Protein AF-A0A932SDS9-F1 (afdb_monomer_lite)

pLDDT: mean 86.55, std 12.92, range [43.56, 98.56]

Radius of gyration: 24.42 Å; chains: 1; bounding box: 53×41×78 Å

Foldseek 3Di:
DDDLVLLVVLLVLLLVLCVVLVLADPVLSVQLNVLNVLLSVLVVVLVVLQVLLVVLQVVLVVLVVVCCVVDVPPDDPDPVVLVVVQPDPVSVVVVVVSVVSVVVSVVSNVVSFVSNVVSVLSLLVSLQSSQQSLQCLLCSLVVHHDDPPRGNCVQDDLVVLAGDPPDVLVVLCCVQPVCLSVLVSVSVVVNVLVVVPFDWDWDHPPPGTFIATWDADPVRHTDRPPPTDGVVNSVVSSVSSSSSSNSSSVSSVVSVD

Structure (mmCIF, N/CA/C/O backbone):
data_AF-A0A932SDS9-F1
#
_entry.id   AF-A0A932SDS9-F1
#
loop_
_atom_site.group_PDB
_atom_site.id
_atom_site.type_symbol
_atom_site.label_atom_id
_atom_site.label_alt_id
_atom_site.label_comp_id
_atom_site.label_asym_id
_atom_site.label_entity_id
_atom_site.label_seq_id
_atom_site.pdbx_PDB_ins_code
_atom_site.Cartn_x
_atom_site.Cartn_y
_atom_site.Cartn_z
_atom_site.occupancy
_atom_site.B_iso_or_equiv
_atom_site.auth_seq_id
_atom_site.auth_comp_id
_atom_site.auth_asym_id
_atom_site.auth_atom_id
_atom_site.pdbx_PDB_model_num
ATOM 1 N N . MET A 1 1 ? 7.827 -14.531 5.608 1.00 48.47 1 MET A N 1
ATOM 2 C CA . MET A 1 1 ? 7.574 -13.423 4.663 1.00 48.47 1 MET A CA 1
ATOM 3 C C . MET A 1 1 ? 6.071 -13.275 4.597 1.00 48.47 1 MET A C 1
ATOM 5 O O . MET A 1 1 ? 5.443 -14.266 4.259 1.00 48.47 1 MET A O 1
ATOM 9 N N . ILE A 1 2 ? 5.518 -12.132 5.016 1.00 59.25 2 ILE A N 1
ATOM 10 C CA . ILE A 1 2 ? 4.059 -11.971 5.054 1.00 59.25 2 ILE A CA 1
ATOM 11 C C . ILE A 1 2 ? 3.530 -11.956 3.620 1.00 59.25 2 ILE A C 1
ATOM 13 O O . ILE A 1 2 ? 4.019 -11.170 2.804 1.00 59.25 2 ILE A O 1
ATOM 17 N N . ASN A 1 3 ? 2.589 -12.843 3.305 1.00 82.00 3 ASN A N 1
ATOM 18 C CA . ASN A 1 3 ? 1.923 -12.890 2.005 1.00 82.00 3 ASN A CA 1
ATOM 19 C C . ASN A 1 3 ? 0.507 -12.279 2.098 1.00 82.00 3 ASN A C 1
ATOM 21 O O . ASN A 1 3 ? 0.026 -11.915 3.170 1.00 82.00 3 ASN A O 1
ATOM 25 N N . VAL A 1 4 ? -0.163 -12.113 0.957 1.00 94.06 4 VAL A N 1
ATOM 26 C CA . VAL A 1 4 ? -1.534 -11.565 0.888 1.00 94.06 4 VAL A CA 1
ATOM 27 C C . VAL A 1 4 ? -2.534 -12.402 1.703 1.00 94.06 4 VAL A C 1
ATOM 29 O O . VAL A 1 4 ? -3.515 -11.858 2.208 1.00 94.06 4 VAL A O 1
ATOM 32 N N . GLU A 1 5 ? -2.271 -13.697 1.883 1.00 95.56 5 GLU A N 1
ATOM 33 C CA . GLU A 1 5 ? -3.131 -14.599 2.651 1.00 95.56 5 GLU A CA 1
ATOM 34 C C . GLU A 1 5 ? -3.038 -14.346 4.157 1.00 95.56 5 GLU A C 1
ATOM 36 O O . GLU A 1 5 ? -4.069 -14.337 4.819 1.00 95.56 5 GLU A O 1
ATOM 41 N N . ASP A 1 6 ? -1.869 -13.994 4.692 1.00 96.69 6 ASP A N 1
ATOM 42 C CA . ASP A 1 6 ? -1.748 -13.579 6.098 1.00 96.69 6 ASP A CA 1
ATOM 43 C C . ASP A 1 6 ? -2.578 -12.312 6.382 1.00 96.69 6 ASP A C 1
ATOM 45 O O . ASP A 1 6 ? -3.204 -12.166 7.434 1.00 96.69 6 ASP A O 1
ATOM 49 N N . PHE A 1 7 ? -2.598 -11.367 5.432 1.00 97.75 7 PHE A N 1
ATOM 50 C CA . PHE A 1 7 ? -3.445 -10.176 5.530 1.00 97.75 7 PHE A CA 1
ATOM 51 C C . PHE A 1 7 ? -4.937 -10.527 5.443 1.00 97.75 7 PHE A C 1
ATOM 53 O O . PHE A 1 7 ? -5.745 -9.963 6.190 1.00 97.75 7 PHE A O 1
ATOM 60 N N . ARG A 1 8 ? -5.304 -11.468 4.561 1.00 98.19 8 ARG A N 1
ATOM 61 C CA . ARG A 1 8 ? -6.669 -11.998 4.453 1.00 98.19 8 ARG A CA 1
ATOM 62 C C . ARG A 1 8 ? -7.109 -12.627 5.768 1.00 98.19 8 ARG A C 1
ATOM 64 O O . ARG A 1 8 ? -8.168 -12.271 6.277 1.00 98.19 8 ARG A O 1
ATOM 71 N N . GLU A 1 9 ? -6.295 -13.519 6.322 1.00 98.25 9 GLU A N 1
ATOM 72 C CA . GLU A 1 9 ? -6.587 -14.225 7.563 1.00 98.25 9 GLU A CA 1
ATOM 73 C C . GLU A 1 9 ? -6.767 -13.240 8.720 1.00 98.25 9 GLU A C 1
ATOM 75 O O . GLU A 1 9 ? -7.812 -13.251 9.369 1.00 98.25 9 GLU A O 1
ATOM 80 N N . ALA A 1 10 ? -5.822 -12.315 8.921 1.00 98.25 10 ALA A N 1
ATOM 81 C CA . ALA A 1 10 ? -5.941 -11.296 9.963 1.00 98.25 10 ALA A CA 1
ATOM 82 C C . ALA A 1 10 ? -7.202 -10.430 9.789 1.00 98.25 10 ALA A C 1
ATOM 84 O O . ALA A 1 10 ? -7.875 -10.099 10.767 1.00 98.25 10 ALA A O 1
ATOM 85 N N . SER A 1 11 ? -7.550 -10.078 8.547 1.00 98.25 11 SER A N 1
ATOM 86 C CA . SER A 1 11 ? -8.743 -9.277 8.254 1.00 98.25 11 SER A CA 1
ATOM 87 C C . SER A 1 11 ? -10.040 -10.020 8.572 1.00 98.25 11 SER A C 1
ATOM 89 O O . SER A 1 11 ? -10.935 -9.400 9.150 1.00 98.25 11 SER A O 1
ATOM 91 N N . LEU A 1 12 ? -10.123 -11.313 8.237 1.00 98.06 12 LEU A N 1
ATOM 92 C CA . LEU A 1 12 ? -11.267 -12.181 8.538 1.00 98.06 12 LEU A CA 1
ATOM 93 C C . LEU A 1 12 ? -11.412 -12.421 10.040 1.00 98.06 12 LEU A C 1
ATOM 95 O O . LEU A 1 12 ? -12.505 -12.316 10.590 1.00 98.06 12 LEU A O 1
ATOM 99 N N . GLN A 1 13 ? -10.302 -12.705 10.717 1.00 98.19 13 GLN A N 1
ATOM 100 C CA . GLN A 1 13 ? -10.297 -12.908 12.158 1.00 98.19 13 GLN A CA 1
ATOM 101 C C . GLN A 1 13 ? -10.765 -11.651 12.905 1.00 98.19 13 GLN A C 1
ATOM 103 O O . GLN A 1 13 ? -11.592 -11.749 13.811 1.00 98.19 13 GLN A O 1
ATOM 108 N N . LEU A 1 14 ? -10.299 -10.465 12.492 1.00 98.00 14 LEU A N 1
ATOM 109 C CA . LEU A 1 14 ? -10.782 -9.202 13.045 1.00 98.00 14 LEU A CA 1
ATOM 110 C C . LEU A 1 14 ? -12.288 -9.010 12.800 1.00 98.00 14 LEU A C 1
ATOM 112 O O . LEU A 1 14 ? -12.991 -8.599 13.720 1.00 98.00 14 LEU A O 1
ATOM 116 N N . ASP A 1 15 ? -12.801 -9.306 11.602 1.00 96.75 15 ASP A N 1
ATOM 117 C CA . ASP A 1 15 ? -14.239 -9.184 11.315 1.00 96.75 15 ASP A CA 1
ATOM 118 C C . ASP A 1 15 ? -15.100 -10.079 12.198 1.00 96.75 15 ASP A C 1
ATOM 120 O O . ASP A 1 15 ? -16.117 -9.614 12.720 1.00 96.75 15 ASP A O 1
ATOM 124 N N . ASN A 1 16 ? -14.678 -11.330 12.390 1.00 95.81 16 ASN A N 1
ATOM 125 C CA . ASN A 1 16 ? -15.374 -12.283 13.249 1.00 95.81 16 ASN A CA 1
ATOM 126 C C . ASN A 1 16 ? -15.420 -11.766 14.691 1.00 95.81 16 ASN A C 1
ATOM 128 O O . ASN A 1 16 ? -16.505 -11.625 15.255 1.00 95.81 16 ASN A O 1
ATOM 132 N N . SER A 1 17 ? -14.273 -11.355 15.245 1.00 96.69 17 SER A N 1
ATOM 133 C CA . SER A 1 17 ? -14.222 -10.787 16.597 1.00 96.69 17 SER A CA 1
ATOM 134 C C . SER A 1 17 ? -15.085 -9.527 16.729 1.00 96.69 17 SER A C 1
ATOM 136 O O . SER A 1 17 ? -15.781 -9.349 17.725 1.00 96.69 17 SER A O 1
ATOM 138 N N . LEU A 1 18 ? -15.090 -8.644 15.724 1.00 95.50 18 LEU A N 1
ATOM 139 C CA . LEU A 1 18 ? -15.918 -7.433 15.736 1.00 95.50 18 LEU A CA 1
ATOM 140 C C . LEU A 1 18 ? -17.418 -7.736 15.646 1.00 95.50 18 LEU A C 1
ATOM 142 O O . LEU A 1 18 ? -18.219 -7.006 16.232 1.00 95.50 18 LEU A O 1
ATOM 146 N N . ALA A 1 19 ? -17.803 -8.776 14.903 1.00 92.62 19 ALA A N 1
ATOM 147 C CA . ALA A 1 19 ? -19.186 -9.227 14.805 1.00 92.62 19 ALA A CA 1
ATOM 148 C C . ALA A 1 19 ? -19.700 -9.797 16.130 1.00 92.62 19 ALA A C 1
ATOM 150 O O . ALA A 1 19 ? -20.817 -9.476 16.525 1.00 92.62 19 ALA A O 1
ATOM 151 N N . GLU A 1 20 ? -18.875 -10.581 16.821 1.00 93.00 20 GLU A N 1
ATOM 152 C CA . GLU A 1 20 ? -19.201 -11.171 18.121 1.00 93.00 20 GLU A CA 1
ATOM 153 C C . GLU A 1 20 ? -19.288 -10.115 19.229 1.00 93.00 20 GLU A C 1
ATOM 155 O O . GLU A 1 20 ? -20.223 -10.123 20.028 1.00 93.00 20 GLU A O 1
ATOM 160 N N . ALA A 1 21 ? -18.344 -9.170 19.263 1.00 91.56 21 ALA A N 1
ATOM 161 C CA . ALA A 1 21 ? -18.239 -8.202 20.354 1.00 91.56 21 ALA A CA 1
ATOM 162 C C . ALA A 1 21 ? -19.329 -7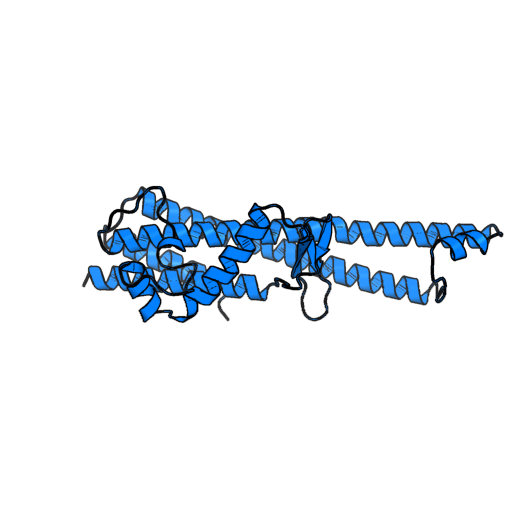.116 20.335 1.00 91.56 21 ALA A C 1
ATOM 164 O O . ALA A 1 21 ? -19.580 -6.475 21.355 1.00 91.56 21 ALA A O 1
ATOM 165 N N . ASN A 1 22 ? -19.916 -6.841 19.162 1.00 88.31 22 ASN A N 1
ATOM 166 C CA . ASN A 1 22 ? -20.855 -5.736 18.928 1.00 88.31 22 ASN A CA 1
ATOM 167 C C . ASN A 1 22 ? -20.362 -4.369 19.474 1.00 88.31 22 ASN A C 1
ATOM 169 O O . ASN A 1 22 ? -21.142 -3.531 19.924 1.00 88.31 22 ASN A O 1
ATOM 173 N N . LEU A 1 23 ? -19.040 -4.146 19.455 1.00 88.00 23 LEU A N 1
ATOM 174 C CA . LEU A 1 23 ? -18.395 -2.945 20.011 1.00 88.00 23 LEU A CA 1
ATOM 175 C C . LEU A 1 23 ? -18.380 -1.760 19.042 1.00 88.00 23 LEU A C 1
ATOM 177 O O . LEU A 1 23 ? -18.100 -0.632 19.446 1.00 88.00 23 LEU A O 1
ATOM 181 N N . ILE A 1 24 ? -18.624 -2.007 17.756 1.00 92.56 24 ILE A N 1
ATOM 182 C CA . ILE A 1 24 ? -18.451 -1.012 16.700 1.00 92.56 24 ILE A CA 1
ATOM 183 C C . ILE A 1 24 ? -19.713 -0.867 15.858 1.00 92.56 24 ILE A C 1
ATOM 185 O O . ILE A 1 24 ? -20.441 -1.828 15.616 1.00 92.56 24 ILE A O 1
ATOM 189 N N . SER A 1 25 ? -19.955 0.347 15.364 1.00 92.75 25 SER A N 1
ATOM 190 C CA . SER A 1 25 ? -21.085 0.593 14.470 1.00 92.75 25 SER A CA 1
ATOM 191 C C . SER A 1 25 ? -20.909 -0.134 13.132 1.00 92.75 25 SER A C 1
ATOM 193 O O . SER A 1 25 ? -19.799 -0.239 12.598 1.00 92.75 25 SER A O 1
ATOM 195 N N . PHE A 1 26 ? -22.027 -0.587 12.558 1.00 93.50 26 PHE A N 1
ATOM 196 C CA . PHE A 1 26 ? -22.042 -1.263 11.260 1.00 93.50 26 PHE A CA 1
ATOM 197 C C . PHE A 1 26 ? -21.319 -0.474 10.148 1.00 93.50 26 PHE A C 1
ATOM 199 O O . PHE A 1 26 ? -20.507 -1.087 9.455 1.00 93.50 26 PHE A O 1
ATOM 206 N N . PRO A 1 27 ? -21.499 0.860 9.997 1.00 94.81 27 PRO A N 1
ATOM 207 C CA . PRO A 1 27 ? -20.806 1.618 8.954 1.00 94.81 27 PRO A CA 1
ATOM 208 C C . PRO A 1 27 ? -19.277 1.598 9.070 1.00 94.81 27 PRO A C 1
ATOM 210 O O . PRO A 1 27 ? -18.595 1.509 8.052 1.00 94.81 27 PRO A O 1
ATOM 213 N N . ILE A 1 28 ? -18.724 1.660 10.288 1.00 95.00 28 ILE A N 1
ATOM 214 C CA . ILE A 1 28 ? -17.266 1.622 10.500 1.00 95.00 28 ILE A CA 1
ATOM 215 C C . ILE A 1 28 ? -16.723 0.231 10.166 1.00 95.00 28 ILE A C 1
ATOM 217 O O . ILE A 1 28 ? -15.713 0.117 9.468 1.00 95.00 28 ILE A O 1
ATOM 221 N N . ARG A 1 29 ? -17.424 -0.823 10.607 1.00 95.38 29 ARG A N 1
ATOM 222 C CA . ARG A 1 29 ? -17.067 -2.213 10.291 1.00 95.38 29 ARG A CA 1
ATOM 223 C C . ARG A 1 29 ? -17.054 -2.453 8.784 1.00 95.38 29 ARG A C 1
ATOM 225 O O . ARG A 1 29 ? -16.061 -2.942 8.253 1.00 95.38 29 ARG A O 1
ATOM 232 N N . LEU A 1 30 ? -18.141 -2.063 8.113 1.00 95.94 30 LEU A N 1
ATOM 233 C CA . LEU A 1 30 ? -18.307 -2.233 6.673 1.00 95.94 30 LEU A CA 1
ATOM 234 C C . LEU A 1 30 ? -17.231 -1.464 5.903 1.00 95.94 30 LEU A C 1
ATOM 236 O O . LEU A 1 30 ? -16.554 -2.053 5.074 1.00 95.94 30 LEU A O 1
ATOM 240 N N . GLN A 1 31 ? -16.994 -0.187 6.230 1.00 96.50 31 GLN A N 1
ATOM 241 C CA . GLN A 1 31 ? -15.951 0.611 5.576 1.00 96.50 31 GLN A CA 1
ATOM 242 C C . GLN A 1 31 ? -14.571 -0.059 5.662 1.00 96.50 31 GLN A C 1
ATOM 244 O O . GLN A 1 31 ? -13.842 -0.100 4.673 1.00 96.50 31 GLN A O 1
ATOM 249 N N . ARG A 1 32 ? -14.192 -0.584 6.834 1.00 97.31 32 ARG A N 1
ATOM 250 C CA . ARG A 1 32 ? -12.919 -1.300 7.001 1.00 97.31 32 ARG A CA 1
ATOM 251 C C . ARG A 1 32 ? -12.878 -2.584 6.165 1.00 97.31 32 ARG A C 1
ATOM 253 O O . ARG A 1 32 ? -11.831 -2.877 5.597 1.00 97.31 32 ARG A O 1
ATOM 260 N N . ALA A 1 33 ? -13.986 -3.323 6.096 1.00 97.88 33 ALA A N 1
ATOM 261 C CA . ALA A 1 33 ? -14.086 -4.560 5.321 1.00 97.88 33 ALA A CA 1
ATOM 262 C C . ALA A 1 33 ? -13.986 -4.344 3.815 1.00 97.88 33 ALA A C 1
ATOM 264 O O . ALA A 1 33 ? -13.190 -5.021 3.171 1.00 97.88 33 ALA A O 1
ATOM 265 N N . GLU A 1 34 ? -14.685 -3.346 3.283 1.00 98.25 34 GLU A N 1
ATOM 266 C CA . GLU A 1 34 ? -14.575 -2.956 1.875 1.00 98.25 34 GLU A CA 1
ATOM 267 C C . GLU A 1 34 ? -13.131 -2.568 1.523 1.00 98.25 34 GLU A C 1
ATOM 269 O O . GLU A 1 34 ? -12.567 -3.069 0.559 1.00 98.25 34 GLU A O 1
ATOM 274 N N . LEU A 1 35 ? -12.460 -1.777 2.368 1.00 98.38 35 LEU A N 1
ATOM 275 C CA . LEU A 1 35 ? -11.065 -1.386 2.126 1.00 98.38 35 LEU A CA 1
ATOM 276 C C . LEU A 1 35 ? -10.074 -2.560 2.233 1.00 98.38 35 LEU A C 1
ATOM 278 O O . LEU A 1 35 ? -9.051 -2.565 1.547 1.00 98.38 35 LEU A O 1
ATOM 282 N N . ALA A 1 36 ? -10.347 -3.556 3.083 1.00 98.38 36 ALA A N 1
ATOM 283 C CA . ALA A 1 36 ? -9.574 -4.798 3.096 1.00 98.38 36 ALA A CA 1
ATOM 284 C C . ALA A 1 36 ? -9.796 -5.589 1.797 1.00 98.38 36 ALA A C 1
ATOM 286 O O . ALA A 1 36 ? -8.835 -6.072 1.195 1.00 98.38 36 ALA A O 1
ATOM 287 N N . ALA A 1 37 ? -11.050 -5.683 1.345 1.00 98.19 37 ALA A N 1
ATOM 288 C CA . ALA A 1 37 ? -11.425 -6.347 0.104 1.00 98.19 37 ALA A CA 1
ATOM 289 C C . ALA A 1 37 ? -10.809 -5.665 -1.127 1.00 98.19 37 ALA A C 1
ATOM 291 O O . ALA A 1 37 ? -10.341 -6.372 -2.019 1.00 98.19 37 ALA A O 1
ATOM 292 N N . ASP A 1 38 ? -10.716 -4.332 -1.149 1.00 98.31 38 ASP A N 1
ATOM 293 C CA . ASP A 1 38 ? -10.023 -3.568 -2.193 1.00 98.31 38 ASP A CA 1
ATOM 294 C C . ASP A 1 38 ? -8.548 -3.978 -2.292 1.00 98.31 38 ASP A C 1
ATOM 296 O O . ASP A 1 38 ? -8.061 -4.300 -3.376 1.00 98.31 38 ASP A O 1
ATOM 300 N N . ILE A 1 39 ? -7.832 -4.038 -1.159 1.00 98.12 39 ILE A N 1
ATOM 301 C CA . ILE A 1 39 ? -6.426 -4.477 -1.123 1.00 98.12 39 ILE A CA 1
ATOM 302 C C . ILE A 1 39 ? -6.3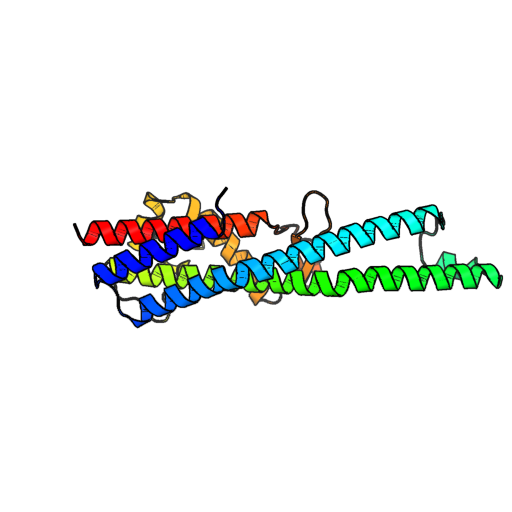02 -5.919 -1.629 1.00 98.12 39 ILE A C 1
ATOM 304 O O . ILE A 1 39 ? -5.433 -6.210 -2.456 1.00 98.12 39 ILE A O 1
ATOM 308 N N . LEU A 1 40 ? -7.158 -6.828 -1.155 1.00 97.88 40 LEU A N 1
ATOM 309 C CA . LEU A 1 40 ? -7.128 -8.244 -1.534 1.00 97.88 40 LEU A CA 1
ATOM 310 C C . LEU A 1 40 ? -7.444 -8.457 -3.018 1.00 97.88 40 LEU A C 1
ATOM 312 O O . LEU A 1 40 ? -6.765 -9.242 -3.675 1.00 97.88 40 LEU A O 1
ATOM 316 N N . SER A 1 41 ? -8.433 -7.741 -3.551 1.00 97.44 41 SER A N 1
ATOM 317 C CA . SER A 1 41 ? -8.855 -7.831 -4.954 1.00 97.44 41 SER A CA 1
ATOM 318 C C . SER A 1 41 ? -7.841 -7.183 -5.890 1.00 97.44 41 SER A C 1
ATOM 320 O O . SER A 1 41 ? -7.603 -7.669 -6.994 1.00 97.44 41 SER A O 1
ATOM 322 N N . PHE A 1 42 ? -7.193 -6.107 -5.442 1.00 97.50 42 PHE A N 1
ATOM 323 C CA . PHE A 1 42 ? -6.175 -5.422 -6.224 1.00 97.50 42 PHE A CA 1
ATOM 324 C C . PHE A 1 42 ? -4.812 -6.120 -6.199 1.00 97.50 42 PHE A C 1
ATOM 326 O O . PHE A 1 42 ? -4.051 -6.008 -7.156 1.00 97.50 42 PHE A O 1
ATOM 333 N N . SER A 1 43 ? -4.485 -6.862 -5.141 1.00 96.25 43 SER A N 1
ATOM 334 C CA . SER A 1 43 ? -3.205 -7.575 -5.013 1.00 96.25 43 SER A CA 1
ATOM 335 C C . SER A 1 43 ? -2.849 -8.482 -6.212 1.00 96.25 43 SER A C 1
ATOM 337 O O . SER A 1 43 ? -1.723 -8.364 -6.704 1.00 96.25 43 SER A O 1
ATOM 339 N N . PRO A 1 44 ? -3.742 -9.353 -6.738 1.00 95.50 44 PRO A N 1
ATOM 340 C CA . PRO A 1 44 ? -3.447 -10.138 -7.941 1.00 95.50 44 PRO A CA 1
ATOM 341 C C . PRO A 1 44 ? -3.266 -9.260 -9.187 1.00 95.50 44 PRO A C 1
ATOM 343 O O . PRO A 1 44 ? -2.325 -9.483 -9.943 1.00 95.50 44 PRO A O 1
ATOM 346 N N . VAL A 1 45 ? -4.078 -8.210 -9.356 1.00 96.62 45 VAL A N 1
ATOM 347 C CA . VAL A 1 45 ? -3.950 -7.256 -10.475 1.00 96.62 45 VAL A CA 1
ATOM 348 C C . VAL A 1 45 ? -2.595 -6.548 -10.433 1.00 96.62 45 VAL A C 1
ATOM 350 O O . VAL A 1 45 ? -1.893 -6.454 -11.437 1.00 96.62 45 VAL A O 1
ATOM 353 N N . PHE A 1 46 ? -2.185 -6.080 -9.254 1.00 95.56 46 PHE A N 1
ATOM 354 C CA . PHE A 1 46 ? -0.887 -5.448 -9.058 1.00 95.56 46 PHE A CA 1
ATOM 355 C C . PHE A 1 46 ? 0.264 -6.412 -9.366 1.00 95.56 46 PHE A C 1
ATOM 357 O O . PHE A 1 46 ? 1.231 -6.028 -10.026 1.00 95.56 46 PHE A O 1
ATOM 364 N N . ARG A 1 47 ? 0.149 -7.674 -8.935 1.00 94.31 47 ARG A N 1
ATOM 365 C CA . ARG A 1 47 ? 1.127 -8.722 -9.245 1.00 94.31 47 ARG A CA 1
ATOM 366 C C . ARG A 1 47 ? 1.256 -8.941 -10.753 1.00 94.31 47 ARG A C 1
ATOM 368 O O . ARG A 1 47 ? 2.378 -9.008 -11.242 1.00 94.31 47 ARG A O 1
ATOM 375 N N . GLU A 1 48 ? 0.149 -9.037 -11.484 1.00 95.31 48 GLU A N 1
ATOM 376 C CA . GLU A 1 48 ? 0.163 -9.193 -12.946 1.00 95.31 48 GLU A CA 1
ATOM 377 C C . GLU A 1 48 ? 0.814 -7.997 -13.645 1.00 95.31 48 GLU A C 1
ATOM 379 O O . GLU A 1 48 ? 1.657 -8.182 -14.523 1.00 95.31 48 GLU A O 1
ATOM 384 N N . ILE A 1 49 ? 0.492 -6.774 -13.209 1.00 94.19 49 ILE A N 1
ATOM 385 C CA . ILE A 1 49 ? 1.126 -5.546 -13.704 1.00 94.19 49 ILE A CA 1
ATOM 386 C C . ILE A 1 49 ? 2.645 -5.589 -13.485 1.00 94.19 49 ILE A C 1
ATOM 388 O O . ILE A 1 49 ? 3.406 -5.259 -14.397 1.00 94.19 49 ILE A O 1
ATOM 392 N N . HIS A 1 50 ? 3.089 -5.994 -12.291 1.00 92.44 50 HIS A N 1
ATOM 393 C CA . HIS A 1 50 ? 4.511 -6.069 -11.948 1.00 92.44 50 HIS A CA 1
ATOM 394 C C . HIS A 1 50 ? 5.231 -7.142 -12.772 1.00 92.44 50 HIS A C 1
ATOM 396 O O . HIS A 1 50 ? 6.216 -6.832 -13.436 1.00 92.44 50 HIS A O 1
ATOM 402 N N . ILE A 1 51 ? 4.677 -8.359 -12.854 1.00 91.88 51 ILE A N 1
ATOM 403 C CA . ILE A 1 51 ? 5.216 -9.448 -13.688 1.00 91.88 51 ILE A CA 1
ATOM 404 C C . ILE A 1 51 ? 5.336 -9.011 -15.149 1.00 91.88 51 ILE A C 1
ATOM 406 O O . ILE A 1 51 ? 6.374 -9.234 -15.771 1.00 91.88 51 ILE A O 1
ATOM 410 N N . LYS A 1 52 ? 4.301 -8.367 -15.698 1.00 91.62 52 LYS A N 1
ATOM 411 C CA . LYS A 1 52 ? 4.312 -7.902 -17.085 1.00 91.62 52 LYS A CA 1
ATOM 412 C C . LYS A 1 52 ? 5.399 -6.855 -17.323 1.00 91.62 52 LYS A C 1
ATOM 414 O O . LYS A 1 52 ? 6.099 -6.934 -18.328 1.00 91.62 52 LYS A O 1
ATOM 419 N N . ALA A 1 53 ? 5.582 -5.918 -16.392 1.00 90.06 53 ALA A N 1
ATOM 420 C CA . ALA A 1 53 ? 6.667 -4.943 -16.466 1.00 90.06 53 ALA A CA 1
ATOM 421 C C . ALA A 1 53 ? 8.052 -5.608 -16.410 1.00 90.06 53 ALA A C 1
ATOM 423 O O . ALA A 1 53 ? 8.920 -5.250 -17.202 1.00 90.06 53 ALA A O 1
ATOM 424 N N . VAL A 1 54 ? 8.240 -6.622 -15.553 1.00 88.75 54 VAL A N 1
ATOM 425 C CA . VAL A 1 54 ? 9.480 -7.423 -15.505 1.00 88.75 54 VAL A CA 1
ATOM 426 C C . VAL A 1 54 ? 9.739 -8.100 -16.844 1.00 88.75 54 VAL A C 1
ATOM 428 O O . VAL A 1 54 ? 10.829 -7.965 -17.393 1.00 88.75 54 VAL A O 1
ATOM 431 N N . GLN A 1 55 ? 8.738 -8.783 -17.397 1.00 88.75 55 GLN A N 1
ATOM 432 C CA . GLN A 1 55 ? 8.852 -9.474 -18.681 1.00 88.75 55 GLN A CA 1
ATOM 433 C C . GLN A 1 55 ? 9.196 -8.515 -19.825 1.00 88.75 55 GLN A C 1
ATOM 435 O O . GLN A 1 55 ? 10.103 -8.804 -20.601 1.00 88.75 55 GLN A O 1
ATOM 440 N N . ASP A 1 56 ? 8.521 -7.365 -19.904 1.00 87.62 56 ASP A N 1
ATOM 441 C CA . ASP A 1 56 ? 8.785 -6.363 -20.942 1.00 87.62 56 ASP A CA 1
ATOM 442 C C . ASP A 1 56 ? 10.181 -5.755 -20.813 1.00 87.62 56 ASP A C 1
ATOM 444 O O . ASP A 1 56 ? 10.841 -5.518 -21.821 1.00 87.62 56 ASP A O 1
ATOM 448 N N . CYS A 1 57 ? 10.662 -5.555 -19.586 1.00 84.75 57 CYS A N 1
ATOM 449 C CA . CYS A 1 57 ? 12.017 -5.077 -19.340 1.00 84.75 57 CYS A CA 1
ATOM 450 C C . CYS A 1 57 ? 13.074 -6.097 -19.763 1.00 84.75 57 CYS A C 1
ATOM 452 O O . CYS A 1 57 ? 14.050 -5.735 -20.411 1.00 84.75 57 CYS A O 1
ATOM 454 N N . VAL A 1 58 ? 12.881 -7.369 -19.401 1.00 85.00 58 VAL A N 1
ATOM 455 C CA . VAL A 1 58 ? 13.794 -8.458 -19.773 1.00 85.00 58 VAL A CA 1
ATOM 456 C C . VAL A 1 58 ? 13.845 -8.606 -21.290 1.00 85.00 58 VAL A C 1
ATOM 458 O O . VAL A 1 58 ? 14.929 -8.713 -21.860 1.00 85.00 58 VAL A O 1
ATOM 461 N N . GLU A 1 59 ? 12.689 -8.566 -21.953 1.00 84.50 59 GLU A N 1
ATOM 462 C CA . GLU A 1 59 ? 12.617 -8.650 -23.408 1.00 84.50 59 GLU A CA 1
ATOM 463 C C . GLU A 1 59 ? 13.266 -7.434 -24.079 1.00 84.50 59 GLU A C 1
ATOM 465 O O . GLU A 1 59 ? 14.021 -7.597 -25.036 1.00 84.50 59 GLU A O 1
ATOM 470 N N . GLN A 1 60 ? 13.060 -6.227 -23.544 1.00 82.50 60 GLN A N 1
ATOM 471 C CA . GLN A 1 60 ? 13.741 -5.028 -24.026 1.00 82.50 60 GLN A CA 1
ATOM 472 C C . GLN A 1 60 ? 15.263 -5.164 -23.908 1.00 82.50 60 GLN A C 1
ATOM 474 O O . GLN A 1 60 ? 15.966 -4.882 -24.874 1.00 82.50 60 GLN A O 1
ATOM 479 N N . THR A 1 61 ? 15.782 -5.626 -22.765 1.00 81.44 61 THR A N 1
ATOM 480 C CA . THR A 1 61 ? 17.222 -5.866 -22.580 1.00 81.44 61 THR A CA 1
ATOM 481 C C . THR A 1 61 ? 17.742 -6.925 -23.550 1.00 81.44 61 THR A C 1
ATOM 483 O O . THR A 1 61 ? 18.799 -6.743 -24.149 1.00 81.44 61 THR A O 1
ATOM 486 N N . ARG A 1 62 ? 16.997 -8.019 -23.754 1.00 81.25 62 ARG A N 1
ATOM 487 C CA . ARG A 1 62 ? 17.367 -9.080 -24.699 1.00 81.25 62 ARG A CA 1
ATOM 488 C C . ARG A 1 62 ? 17.480 -8.540 -26.120 1.00 81.25 62 ARG A C 1
ATOM 490 O O . ARG A 1 62 ? 18.482 -8.785 -26.784 1.00 81.25 62 ARG A O 1
ATOM 497 N N . LEU A 1 63 ? 16.468 -7.808 -26.574 1.00 79.50 63 LEU A N 1
ATOM 498 C CA . LEU A 1 63 ? 16.452 -7.218 -27.906 1.00 79.50 63 LEU A CA 1
ATOM 499 C C . LEU A 1 63 ? 17.530 -6.143 -28.056 1.00 79.50 63 LEU A C 1
ATOM 501 O O . LEU A 1 63 ? 18.196 -6.115 -29.081 1.00 79.50 63 LEU A O 1
ATOM 505 N N . PHE A 1 64 ? 17.760 -5.315 -27.035 1.00 77.56 64 PHE A N 1
ATOM 506 C CA . PHE A 1 64 ? 18.847 -4.335 -27.038 1.00 77.56 64 PHE A CA 1
ATOM 507 C C . PHE A 1 64 ? 20.216 -5.005 -27.222 1.00 77.56 64 PHE A C 1
ATOM 509 O O . PHE A 1 64 ? 20.988 -4.580 -28.072 1.00 77.56 64 PHE A O 1
ATOM 516 N N . ASN A 1 65 ? 20.484 -6.104 -26.510 1.00 79.12 65 ASN A N 1
ATOM 517 C CA . ASN A 1 65 ? 21.733 -6.855 -26.661 1.00 79.12 65 ASN A CA 1
ATOM 518 C C . ASN A 1 65 ? 21.886 -7.469 -28.064 1.00 79.12 65 ASN A C 1
ATOM 520 O O . ASN A 1 65 ? 22.992 -7.514 -28.596 1.00 79.12 65 ASN A O 1
ATOM 524 N N . VAL A 1 66 ? 20.789 -7.943 -28.670 1.00 78.56 66 VAL A N 1
ATOM 525 C CA . VAL A 1 66 ? 20.794 -8.427 -30.063 1.00 78.56 66 VAL A CA 1
ATOM 526 C C . VAL A 1 66 ? 21.105 -7.278 -31.022 1.00 78.56 66 VAL A C 1
ATOM 528 O O . VAL A 1 66 ? 21.973 -7.428 -31.875 1.00 78.56 66 VAL A O 1
ATOM 531 N N . LEU A 1 67 ? 20.464 -6.118 -30.848 1.00 72.31 67 LEU A N 1
ATOM 532 C CA . LEU A 1 67 ? 20.729 -4.935 -31.667 1.00 72.31 67 LEU A CA 1
ATOM 533 C C . LEU A 1 67 ? 22.176 -4.455 -31.540 1.00 72.31 67 LEU A C 1
ATOM 535 O O . LEU A 1 67 ? 22.778 -4.118 -32.554 1.00 72.31 67 LEU A O 1
ATOM 539 N N . GLU A 1 68 ? 22.741 -4.450 -30.331 1.00 71.62 68 GLU A N 1
ATOM 540 C CA . GLU A 1 68 ? 24.140 -4.074 -30.101 1.00 71.62 68 GLU A CA 1
ATOM 541 C C . GLU A 1 68 ? 25.110 -5.060 -30.776 1.00 71.62 68 GLU A C 1
ATOM 543 O O . GLU A 1 68 ? 26.137 -4.650 -31.319 1.00 71.62 68 GLU A O 1
ATOM 548 N N . ALA A 1 69 ? 24.782 -6.356 -30.777 1.00 74.88 69 ALA A N 1
ATOM 549 C CA . ALA A 1 69 ? 25.584 -7.383 -31.438 1.00 74.88 69 ALA A CA 1
ATOM 550 C C . ALA A 1 69 ? 25.493 -7.318 -32.975 1.00 74.88 69 ALA A C 1
ATOM 552 O O . ALA A 1 69 ? 26.498 -7.520 -33.656 1.00 74.88 69 ALA A O 1
ATOM 553 N N . GLU A 1 70 ? 24.306 -7.040 -33.522 1.00 69.44 70 GLU A N 1
ATOM 554 C CA . GLU A 1 70 ? 24.058 -6.949 -34.969 1.00 69.44 70 GLU A CA 1
ATOM 555 C C . GLU A 1 70 ? 24.512 -5.613 -35.569 1.00 69.44 70 GLU A C 1
ATOM 557 O O . GLU A 1 70 ? 24.885 -5.553 -36.740 1.00 69.44 70 GLU A O 1
ATOM 562 N N . ASN A 1 71 ? 24.505 -4.544 -34.773 1.00 63.81 71 ASN A N 1
ATOM 563 C CA . ASN A 1 71 ? 24.909 -3.204 -35.175 1.00 63.81 71 ASN A CA 1
ATOM 564 C C . ASN A 1 71 ? 25.866 -2.628 -34.124 1.00 63.81 71 ASN A C 1
ATOM 566 O O . ASN A 1 71 ? 25.450 -1.809 -33.300 1.00 63.81 71 ASN A O 1
ATOM 570 N N . PRO A 1 72 ? 27.160 -2.996 -34.161 1.00 53.72 72 PRO A N 1
ATOM 571 C CA . PRO A 1 72 ? 28.173 -2.472 -33.256 1.00 53.72 72 PRO A CA 1
ATOM 572 C C . PRO A 1 72 ? 28.560 -1.041 -33.650 1.00 53.72 72 PRO A C 1
ATOM 574 O O . PRO A 1 72 ? 29.745 -0.717 -33.717 1.00 53.72 72 PRO A O 1
ATOM 577 N N . ILE A 1 73 ? 27.578 -0.168 -33.906 1.00 55.19 73 ILE A N 1
ATOM 578 C CA . ILE A 1 73 ? 27.778 1.279 -33.999 1.00 55.19 73 ILE A CA 1
ATOM 579 C C . ILE A 1 73 ? 28.045 1.789 -32.575 1.00 55.19 73 ILE A C 1
ATOM 581 O O . ILE A 1 73 ? 27.279 2.528 -31.966 1.00 55.19 73 ILE A O 1
ATOM 585 N N . LYS A 1 74 ? 29.145 1.305 -32.004 1.00 52.16 74 LYS A N 1
ATOM 586 C CA . LYS A 1 74 ? 29.832 1.898 -30.876 1.00 52.16 74 LYS A CA 1
ATOM 587 C C . LYS A 1 74 ? 30.534 3.122 -31.449 1.00 52.16 74 LYS A C 1
ATOM 589 O O . LYS A 1 74 ? 31.247 2.987 -32.438 1.00 52.16 74 LYS A O 1
ATOM 594 N N . HIS A 1 75 ? 30.331 4.271 -30.812 1.00 43.56 75 HIS A N 1
ATOM 595 C CA . HIS A 1 75 ? 30.949 5.569 -31.124 1.00 43.56 75 HIS A CA 1
ATOM 596 C C . HIS A 1 75 ? 30.212 6.466 -32.117 1.00 43.56 75 HIS A C 1
ATOM 598 O O . HIS A 1 75 ? 30.782 6.892 -33.113 1.00 43.56 75 HIS A O 1
ATOM 604 N N . PHE A 1 76 ? 28.991 6.863 -31.778 1.00 45.69 76 PHE A N 1
ATOM 605 C CA . PHE A 1 76 ? 28.616 8.250 -32.038 1.00 45.69 76 PHE A CA 1
ATOM 606 C C . PHE A 1 76 ? 28.155 8.859 -30.725 1.00 45.69 76 PHE A C 1
ATOM 608 O O . PHE A 1 76 ? 27.260 8.320 -30.071 1.00 45.69 76 PHE A O 1
ATOM 615 N N . ASP A 1 77 ? 28.810 9.943 -30.317 1.00 45.44 77 ASP A N 1
ATOM 616 C CA . ASP A 1 77 ? 28.510 10.624 -29.057 1.00 45.44 77 ASP A CA 1
ATOM 617 C C . ASP A 1 77 ? 27.192 11.408 -29.172 1.00 45.44 77 ASP A C 1
ATOM 619 O O . ASP A 1 77 ? 26.567 11.748 -28.165 1.00 45.44 77 ASP A O 1
ATOM 623 N N . THR A 1 78 ? 26.707 11.636 -30.400 1.00 52.56 78 THR A N 1
ATOM 624 C CA . THR A 1 78 ? 25.398 12.240 -30.666 1.00 52.56 78 THR A CA 1
ATOM 625 C C . THR A 1 78 ? 24.716 11.692 -31.927 1.00 52.56 78 THR A C 1
ATOM 627 O O . THR A 1 78 ? 25.353 11.318 -32.908 1.00 52.56 78 THR A O 1
ATOM 630 N N . LEU A 1 79 ? 23.375 11.721 -31.933 1.00 54.12 79 LEU A N 1
ATOM 631 C CA . LEU A 1 79 ? 22.520 11.384 -33.088 1.00 54.12 79 LEU A CA 1
ATOM 632 C C . LEU A 1 79 ? 22.839 12.202 -34.358 1.00 54.12 79 LEU A C 1
ATOM 634 O O . LEU A 1 79 ? 22.537 11.746 -35.457 1.00 54.12 79 LEU A O 1
ATOM 638 N N . GLY A 1 80 ? 23.443 13.389 -34.215 1.00 55.66 80 GLY A N 1
ATOM 639 C CA . GLY A 1 80 ? 23.851 14.241 -35.338 1.00 55.66 80 GLY A CA 1
ATOM 640 C C . GLY A 1 80 ? 25.035 13.674 -36.124 1.00 55.66 80 GLY A C 1
ATOM 641 O O . GLY A 1 80 ? 25.014 13.678 -37.350 1.00 55.66 80 GLY A O 1
ATOM 642 N N . GLU A 1 81 ? 26.012 13.070 -35.443 1.00 57.41 81 GLU A N 1
ATOM 643 C CA . GLU A 1 81 ? 27.189 12.476 -36.095 1.00 57.41 81 GLU A CA 1
ATOM 644 C C . GLU A 1 81 ? 26.835 11.215 -36.907 1.00 57.41 81 GLU A C 1
ATOM 646 O O . GLU A 1 81 ? 27.470 10.921 -37.921 1.00 57.41 81 GLU A O 1
ATOM 651 N N . MET A 1 82 ? 25.777 10.497 -36.514 1.00 57.88 82 MET A N 1
ATOM 652 C CA . MET A 1 82 ? 25.202 9.400 -37.306 1.00 57.88 82 MET A CA 1
ATOM 653 C C . MET A 1 82 ? 24.506 9.890 -38.581 1.00 57.88 82 MET A C 1
ATOM 655 O O . MET A 1 82 ? 24.448 9.161 -39.564 1.00 57.88 82 MET A O 1
ATOM 659 N N . GLN A 1 83 ? 23.946 11.098 -38.593 1.00 58.66 83 GLN A N 1
ATOM 660 C CA . GLN A 1 83 ? 23.169 11.583 -39.736 1.00 58.66 83 GLN A CA 1
ATOM 661 C C . GLN A 1 83 ? 24.069 12.150 -40.844 1.00 58.66 83 GLN A C 1
ATOM 663 O O . GLN A 1 83 ? 23.774 11.969 -42.027 1.00 58.66 83 GLN A O 1
ATOM 668 N N . ASP A 1 84 ? 25.198 12.750 -40.461 1.00 61.41 84 ASP A N 1
ATOM 669 C CA . ASP A 1 84 ? 26.158 13.362 -41.386 1.00 61.41 84 ASP A CA 1
ATOM 670 C C . ASP A 1 84 ? 27.107 12.343 -42.051 1.00 61.41 84 ASP A C 1
ATOM 672 O O . ASP A 1 84 ? 27.560 12.561 -43.175 1.00 61.41 84 ASP A O 1
ATOM 676 N N . ASN A 1 85 ? 27.370 11.196 -41.412 1.00 59.06 85 ASN A N 1
ATOM 677 C CA . ASN A 1 85 ? 28.297 10.176 -41.928 1.00 59.06 85 ASN A CA 1
ATOM 678 C C . ASN A 1 85 ? 27.645 9.117 -42.845 1.00 59.06 85 ASN A C 1
ATOM 680 O O . ASN A 1 85 ? 28.351 8.381 -43.534 1.00 59.06 85 ASN A O 1
ATOM 684 N N . PHE A 1 86 ? 26.311 9.038 -42.898 1.00 62.81 86 PHE A N 1
ATOM 685 C CA . PHE A 1 86 ? 25.571 8.021 -43.659 1.00 62.81 86 PHE A CA 1
ATOM 686 C C . PHE A 1 86 ? 25.053 8.619 -44.983 1.00 62.81 86 PHE A C 1
ATOM 688 O O . PHE A 1 86 ? 23.881 8.978 -45.143 1.00 62.81 86 PHE A O 1
ATOM 695 N N . THR A 1 87 ? 25.967 8.776 -45.945 1.00 65.25 87 THR A N 1
ATOM 696 C CA . THR A 1 87 ? 25.693 9.423 -47.244 1.00 65.25 87 THR A CA 1
ATOM 697 C C . THR A 1 87 ? 25.183 8.460 -48.317 1.00 65.25 87 THR A C 1
ATOM 699 O O . THR A 1 87 ? 24.453 8.890 -49.213 1.00 65.25 87 THR A O 1
ATOM 702 N N . ASP A 1 88 ? 25.499 7.165 -48.222 1.00 76.88 88 ASP A N 1
ATOM 703 C CA . ASP A 1 88 ? 25.030 6.154 -49.169 1.00 76.88 88 ASP A CA 1
ATOM 704 C C . ASP A 1 88 ? 23.664 5.552 -48.781 1.00 76.88 88 ASP A C 1
ATOM 706 O O . ASP A 1 88 ? 23.202 5.615 -47.637 1.00 76.88 88 ASP A O 1
ATOM 710 N N . LYS A 1 89 ? 22.983 4.980 -49.779 1.00 79.00 89 LYS A N 1
ATOM 711 C CA . LYS A 1 89 ? 21.618 4.454 -49.646 1.00 79.00 89 LYS A CA 1
ATOM 712 C C . LYS A 1 89 ? 21.527 3.276 -48.666 1.00 79.00 89 LYS A C 1
ATOM 714 O O . LYS A 1 89 ? 20.563 3.204 -47.910 1.00 79.00 89 LYS A O 1
ATOM 719 N N . GLU A 1 90 ? 22.510 2.378 -48.664 1.00 74.19 90 GLU A N 1
ATOM 720 C CA . GLU A 1 90 ? 22.507 1.176 -47.819 1.00 74.19 90 GLU A CA 1
ATOM 721 C C . GLU A 1 90 ? 22.677 1.547 -46.340 1.00 74.19 90 GLU A C 1
ATOM 723 O O . GLU A 1 90 ? 21.986 1.027 -45.461 1.00 74.19 90 GLU A O 1
ATOM 728 N N . SER A 1 91 ? 23.556 2.509 -46.078 1.00 69.94 91 SER A N 1
ATOM 729 C CA . SER A 1 91 ? 23.764 3.139 -44.780 1.00 69.94 91 SER A CA 1
ATOM 730 C C . SER A 1 91 ? 22.472 3.776 -44.242 1.00 69.94 91 SER A C 1
ATOM 732 O O . SER A 1 91 ? 22.073 3.488 -43.110 1.00 69.94 91 SER A O 1
ATOM 734 N N . ARG A 1 92 ? 21.748 4.563 -45.050 1.00 72.38 92 ARG A N 1
ATOM 735 C CA . ARG A 1 92 ? 20.452 5.143 -44.634 1.00 72.38 92 ARG A CA 1
ATOM 736 C C . ARG A 1 92 ? 19.405 4.078 -44.302 1.00 72.38 92 ARG A C 1
ATOM 738 O O . ARG A 1 92 ? 18.751 4.172 -43.270 1.00 72.38 92 ARG A O 1
ATOM 745 N N . GLU A 1 93 ? 19.309 3.019 -45.105 1.00 79.00 93 GLU A N 1
ATOM 746 C CA . GLU A 1 93 ? 18.390 1.900 -44.847 1.00 79.00 93 GLU A CA 1
ATOM 747 C C . GLU A 1 93 ? 18.744 1.106 -43.571 1.00 79.00 93 GLU A C 1
ATOM 749 O O . GLU A 1 93 ? 17.866 0.509 -42.941 1.00 79.00 93 GLU A O 1
ATOM 754 N N . LYS A 1 94 ? 20.020 1.057 -43.163 1.00 72.31 94 LYS A N 1
ATOM 755 C CA . LYS A 1 94 ? 20.429 0.487 -41.863 1.00 72.31 94 LYS A CA 1
ATOM 756 C C . LYS A 1 94 ? 20.034 1.402 -40.703 1.00 72.31 94 LYS A C 1
ATOM 758 O O . LYS A 1 94 ? 19.504 0.910 -39.708 1.00 72.31 94 LYS A O 1
ATOM 763 N N . LEU A 1 95 ? 20.233 2.712 -40.850 1.00 72.00 95 LEU A N 1
ATOM 764 C CA . LEU A 1 95 ? 19.880 3.704 -39.835 1.00 72.00 95 LEU A CA 1
ATOM 765 C C . LEU A 1 95 ? 18.362 3.759 -39.589 1.00 72.00 95 LEU A C 1
ATOM 767 O O . LEU A 1 95 ? 17.927 3.735 -38.438 1.00 72.00 95 LEU A O 1
ATOM 771 N N . ASP A 1 96 ? 17.551 3.747 -40.649 1.00 77.88 96 ASP A N 1
ATOM 772 C CA . ASP A 1 96 ? 16.086 3.726 -40.541 1.00 77.88 96 ASP A CA 1
ATOM 773 C C . ASP A 1 96 ? 15.590 2.462 -39.822 1.00 77.88 96 ASP A C 1
ATOM 775 O O . ASP A 1 96 ? 14.770 2.545 -38.904 1.00 77.88 96 ASP A O 1
ATOM 779 N N . ARG A 1 97 ? 16.152 1.290 -40.158 1.00 75.69 97 ARG A N 1
ATOM 780 C CA . ARG A 1 97 ? 15.849 0.030 -39.457 1.00 75.69 97 ARG A CA 1
ATOM 781 C C . ARG A 1 97 ? 16.208 0.096 -37.975 1.00 75.69 97 ARG A C 1
ATOM 783 O O . ARG A 1 97 ? 15.398 -0.311 -37.144 1.00 75.69 97 ARG A O 1
ATOM 790 N N . TYR A 1 98 ? 17.374 0.647 -37.641 1.00 73.94 98 TYR A N 1
ATOM 791 C CA . TYR A 1 98 ? 17.789 0.839 -36.253 1.00 73.94 98 TYR A CA 1
ATOM 792 C C . TYR A 1 98 ? 16.833 1.771 -35.489 1.00 73.94 98 TYR A C 1
ATOM 794 O O . TYR A 1 98 ? 16.450 1.474 -34.353 1.00 73.94 98 TYR A O 1
ATOM 802 N N . PHE A 1 99 ? 16.392 2.873 -36.107 1.00 76.38 99 PHE A N 1
ATOM 803 C CA . PHE A 1 99 ? 15.415 3.782 -35.503 1.00 76.38 99 PHE A CA 1
ATOM 804 C C . PHE A 1 99 ? 14.059 3.119 -35.276 1.00 76.38 99 PHE A C 1
ATOM 806 O O . PHE A 1 99 ? 13.458 3.310 -34.216 1.00 76.38 99 PHE A O 1
ATOM 813 N N . ASP A 1 100 ? 13.567 2.344 -36.237 1.00 81.50 100 ASP A N 1
ATOM 814 C CA . ASP A 1 100 ? 12.286 1.654 -36.105 1.00 81.50 100 ASP A CA 1
ATOM 815 C C . ASP A 1 100 ? 12.335 0.567 -35.026 1.00 81.50 100 ASP A C 1
ATOM 817 O O . ASP A 1 100 ? 11.429 0.493 -34.189 1.00 81.50 100 ASP A O 1
ATOM 821 N N . GLN A 1 101 ? 13.431 -0.195 -34.955 1.00 76.69 101 GLN A N 1
ATOM 822 C CA . GLN A 1 101 ? 13.678 -1.157 -33.879 1.00 76.69 101 GLN A CA 1
ATOM 823 C C . GLN A 1 101 ? 13.769 -0.458 -32.512 1.00 76.69 101 GLN A C 1
ATOM 825 O O . GLN A 1 101 ? 13.113 -0.877 -31.558 1.00 76.69 101 GLN A O 1
ATOM 830 N N . SER A 1 102 ? 14.485 0.666 -32.416 1.00 73.06 102 SER A N 1
ATOM 831 C CA . SER A 1 102 ? 14.589 1.463 -31.184 1.00 73.06 102 SER A CA 1
ATOM 832 C C . SER A 1 102 ? 13.235 2.026 -30.731 1.00 73.06 102 SER A C 1
ATOM 834 O O . SER A 1 102 ? 12.881 1.943 -29.553 1.00 73.06 102 SER A O 1
ATOM 836 N N . LYS A 1 103 ? 12.420 2.547 -31.660 1.00 79.88 103 LYS A N 1
ATOM 837 C CA . LYS A 1 103 ? 11.048 3.000 -31.370 1.00 79.88 103 LYS A CA 1
ATOM 838 C C . LYS A 1 103 ? 10.171 1.852 -30.882 1.00 79.88 103 LYS A C 1
ATOM 840 O O . LYS A 1 103 ? 9.364 2.049 -29.973 1.00 79.88 103 LYS A O 1
ATOM 845 N N . GLN A 1 104 ? 10.301 0.669 -31.480 1.00 77.38 104 GLN A N 1
ATOM 846 C CA . GLN A 1 104 ? 9.565 -0.515 -31.046 1.00 77.38 104 GLN A CA 1
ATOM 847 C C . GLN A 1 104 ? 9.943 -0.897 -29.609 1.00 77.38 104 GLN A C 1
ATOM 849 O O . GLN A 1 104 ? 9.045 -1.126 -28.797 1.00 77.38 104 GLN A O 1
ATOM 854 N N . LEU A 1 105 ? 11.236 -0.863 -29.268 1.00 73.88 105 LEU A N 1
ATOM 855 C CA . LEU A 1 105 ? 11.719 -1.111 -27.907 1.00 73.88 105 LEU A CA 1
ATOM 856 C C . LEU A 1 105 ? 11.170 -0.117 -26.886 1.00 73.88 105 LEU A C 1
ATOM 858 O O . LEU A 1 105 ? 10.728 -0.531 -25.816 1.00 73.88 105 LEU A O 1
ATOM 862 N N . MET A 1 106 ? 11.161 1.179 -27.207 1.00 74.75 106 MET A N 1
ATOM 863 C CA . MET A 1 106 ? 10.592 2.199 -26.317 1.00 74.75 106 MET A CA 1
ATOM 864 C C . MET A 1 106 ? 9.094 1.957 -26.078 1.00 74.75 106 MET A C 1
ATOM 866 O O . MET A 1 106 ? 8.641 1.894 -24.932 1.00 74.75 106 MET A O 1
ATOM 870 N N . ARG A 1 107 ? 8.334 1.701 -27.153 1.00 79.62 107 ARG A N 1
ATOM 871 C CA . ARG A 1 107 ? 6.883 1.451 -27.083 1.00 79.62 107 ARG A CA 1
ATOM 872 C C . ARG A 1 107 ? 6.518 0.229 -26.240 1.00 79.62 107 ARG A C 1
ATOM 874 O O . ARG A 1 107 ? 5.468 0.241 -25.595 1.00 79.62 107 ARG A O 1
ATOM 881 N N . MET A 1 108 ? 7.351 -0.816 -26.239 1.00 75.75 108 MET A N 1
ATOM 882 C CA . MET A 1 108 ? 7.124 -2.017 -25.423 1.00 75.75 108 MET A CA 1
ATOM 883 C C . MET A 1 108 ? 7.101 -1.689 -23.928 1.00 75.75 108 MET A C 1
ATOM 885 O O . MET A 1 108 ? 6.208 -2.142 -23.211 1.00 75.75 108 MET A O 1
ATOM 889 N N . THR A 1 109 ? 8.028 -0.850 -23.465 1.00 78.81 109 THR A N 1
ATOM 890 C CA . THR A 1 109 ? 8.125 -0.481 -22.047 1.00 78.81 109 THR A CA 1
ATOM 891 C C . THR A 1 109 ? 7.240 0.689 -21.639 1.00 78.81 109 THR A C 1
ATOM 893 O O . THR A 1 109 ? 6.918 0.828 -20.459 1.00 78.81 109 THR A O 1
ATOM 896 N N . ASP A 1 110 ? 6.784 1.523 -22.574 1.00 83.75 110 ASP A N 1
ATOM 897 C CA . ASP A 1 110 ? 5.927 2.673 -22.254 1.00 83.75 110 ASP A CA 1
ATOM 898 C C . ASP A 1 110 ? 4.603 2.248 -21.610 1.00 83.75 110 ASP A C 1
ATOM 900 O O . ASP A 1 110 ? 4.175 2.811 -20.597 1.00 83.75 110 ASP A O 1
ATOM 904 N N . LYS A 1 111 ? 3.957 1.217 -22.164 1.00 84.69 111 LYS A N 1
ATOM 905 C CA . LYS A 1 111 ? 2.665 0.746 -21.655 1.00 84.69 111 LYS A CA 1
ATOM 906 C C . LYS A 1 111 ? 2.809 0.073 -20.291 1.00 84.69 111 LYS A C 1
ATOM 908 O O . LYS A 1 111 ? 2.063 0.401 -19.369 1.00 84.69 111 LYS A O 1
ATOM 913 N N . SER A 1 112 ? 3.764 -0.843 -20.148 1.00 86.25 112 SER A N 1
ATOM 914 C CA . SER A 1 112 ? 3.981 -1.567 -18.893 1.00 86.25 112 SER A CA 1
ATOM 915 C C . SER A 1 112 ? 4.521 -0.663 -17.789 1.00 86.25 112 SER A C 1
ATOM 917 O O . SER A 1 112 ? 4.048 -0.757 -16.657 1.00 86.25 112 SER A O 1
ATOM 919 N N . SER A 1 113 ? 5.392 0.300 -18.107 1.00 86.12 113 SER A N 1
ATOM 920 C CA . SER A 1 113 ? 5.822 1.324 -17.147 1.00 86.12 113 SER A CA 1
ATOM 921 C C . SER A 1 113 ? 4.659 2.213 -16.699 1.00 86.12 113 SER A C 1
ATOM 923 O O . SER A 1 113 ? 4.519 2.491 -15.507 1.00 86.12 113 SER A O 1
ATOM 925 N N . ALA A 1 114 ? 3.769 2.629 -17.608 1.00 89.38 114 ALA A N 1
ATOM 926 C CA . ALA A 1 114 ? 2.576 3.391 -17.250 1.00 89.38 114 ALA A CA 1
ATOM 927 C C . ALA A 1 114 ? 1.652 2.601 -16.314 1.00 89.38 114 ALA A C 1
ATOM 929 O O . ALA A 1 114 ? 1.270 3.126 -15.263 1.00 89.38 114 ALA A O 1
ATOM 930 N N . SER A 1 115 ? 1.354 1.343 -16.647 1.00 92.06 115 SER A N 1
ATOM 931 C CA . SER A 1 115 ? 0.567 0.451 -15.794 1.00 92.06 115 SER A CA 1
ATOM 932 C C . SER A 1 115 ? 1.221 0.242 -14.431 1.00 92.06 115 SER A C 1
ATOM 934 O O . SER A 1 115 ? 0.533 0.349 -13.419 1.00 92.06 115 SER A O 1
ATOM 936 N N . LEU A 1 116 ? 2.541 0.036 -14.374 1.00 91.38 116 LEU A N 1
ATOM 937 C CA . LEU A 1 116 ? 3.274 -0.137 -13.120 1.00 91.38 116 LEU A CA 1
ATOM 938 C C . LEU A 1 116 ? 3.161 1.100 -12.224 1.00 91.38 116 LEU A C 1
ATOM 940 O O . LEU A 1 116 ? 2.826 0.984 -11.045 1.00 91.38 116 LEU A O 1
ATOM 944 N N . ARG A 1 117 ? 3.350 2.300 -12.788 1.00 90.94 117 ARG A N 1
ATOM 945 C CA . ARG A 1 117 ? 3.184 3.565 -12.054 1.00 90.94 117 ARG A CA 1
ATOM 946 C C . ARG A 1 117 ? 1.781 3.703 -11.477 1.00 90.94 117 ARG A C 1
ATOM 948 O O . ARG A 1 117 ? 1.640 4.053 -10.308 1.00 90.94 117 ARG A O 1
ATOM 955 N N . VAL A 1 118 ? 0.748 3.436 -12.278 1.00 92.75 118 VAL A N 1
ATOM 956 C CA . VAL A 1 118 ? -0.647 3.460 -11.809 1.00 92.75 118 VAL A CA 1
ATOM 957 C C . VAL A 1 118 ? -0.862 2.416 -10.715 1.00 92.75 118 VAL A C 1
ATOM 959 O O . VAL A 1 118 ? -1.476 2.728 -9.696 1.00 92.75 118 VAL A O 1
ATOM 962 N N . GLY A 1 119 ? -0.283 1.226 -10.885 1.00 94.75 119 GLY A N 1
ATOM 963 C CA . GLY A 1 119 ? -0.341 0.131 -9.929 1.00 94.75 119 GLY A CA 1
ATOM 964 C C . GLY A 1 119 ? 0.154 0.537 -8.543 1.00 94.75 119 GLY A C 1
ATOM 965 O O . GLY A 1 119 ? -0.573 0.418 -7.557 1.00 94.75 119 GLY A O 1
ATOM 966 N N . TYR A 1 120 ? 1.361 1.103 -8.474 1.00 93.88 120 TYR A N 1
ATOM 967 C CA . TYR A 1 120 ? 1.925 1.593 -7.215 1.00 93.88 120 TYR A CA 1
ATOM 968 C C . TYR A 1 120 ? 1.087 2.721 -6.617 1.00 93.88 120 TYR A C 1
ATOM 970 O O . TYR A 1 120 ? 0.809 2.700 -5.418 1.00 93.88 120 TYR A O 1
ATOM 978 N N . LYS A 1 121 ? 0.641 3.691 -7.432 1.00 93.31 121 LYS A N 1
ATOM 979 C CA . LYS A 1 121 ? -0.222 4.783 -6.955 1.00 93.31 121 LYS A CA 1
ATOM 980 C C . LYS A 1 121 ? -1.475 4.233 -6.277 1.00 93.31 121 LYS A C 1
ATOM 982 O O . LYS A 1 121 ? -1.747 4.610 -5.139 1.00 93.31 121 LYS A O 1
ATOM 987 N N . ALA A 1 122 ? -2.198 3.335 -6.942 1.00 95.50 122 ALA A N 1
ATOM 988 C CA . ALA A 1 122 ? -3.393 2.703 -6.390 1.00 95.50 122 ALA A CA 1
ATOM 989 C C . ALA A 1 122 ? -3.088 2.000 -5.058 1.00 95.50 122 ALA A C 1
ATOM 991 O O . ALA A 1 122 ? -3.770 2.249 -4.064 1.00 95.50 122 ALA A O 1
ATOM 992 N N . PHE A 1 123 ? -1.991 1.238 -4.994 1.00 94.94 123 PHE A N 1
ATOM 993 C CA . PHE A 1 123 ? -1.575 0.548 -3.772 1.00 94.94 123 PHE A CA 1
ATOM 994 C C . PHE A 1 123 ? -1.318 1.514 -2.600 1.00 94.94 123 PHE A C 1
ATOM 996 O O . PHE A 1 123 ? -1.799 1.289 -1.488 1.00 94.94 123 PHE A O 1
ATOM 1003 N N . PHE A 1 124 ? -0.634 2.642 -2.836 1.00 94.88 124 PHE A N 1
ATOM 1004 C CA . PHE A 1 124 ? -0.438 3.677 -1.810 1.00 94.88 124 PHE A CA 1
ATOM 1005 C C . PHE A 1 124 ? -1.762 4.240 -1.280 1.00 94.88 124 PHE A C 1
ATOM 1007 O O . PHE A 1 124 ? -1.876 4.494 -0.076 1.00 94.88 124 PHE A O 1
ATOM 1014 N N . TYR A 1 125 ? -2.756 4.441 -2.151 1.00 95.69 125 TYR A N 1
ATOM 1015 C CA . TYR A 1 125 ? -4.077 4.928 -1.751 1.00 95.69 125 TYR A CA 1
ATOM 1016 C C . TYR A 1 125 ? -4.860 3.887 -0.948 1.00 95.69 125 TYR A C 1
ATOM 1018 O O . TYR A 1 125 ? -5.372 4.239 0.119 1.00 95.69 125 TYR A O 1
ATOM 1026 N N . PHE A 1 126 ? -4.909 2.631 -1.397 1.00 97.25 126 PHE A N 1
ATOM 1027 C CA . PHE A 1 126 ? -5.613 1.557 -0.687 1.00 97.25 126 PHE A CA 1
ATOM 1028 C C . PHE A 1 126 ? -5.025 1.312 0.700 1.00 97.25 126 PHE A C 1
ATOM 1030 O O . PHE A 1 126 ? -5.745 1.382 1.693 1.00 97.25 126 PHE A O 1
ATOM 1037 N N . ILE A 1 127 ? -3.701 1.168 0.808 1.00 97.56 127 ILE A N 1
ATOM 1038 C CA . ILE A 1 127 ? -3.044 1.005 2.111 1.00 97.56 127 ILE A CA 1
ATOM 1039 C C . ILE A 1 127 ? -3.343 2.208 3.009 1.00 97.56 127 ILE A C 1
ATOM 1041 O O . ILE A 1 127 ? -3.770 2.050 4.151 1.00 97.56 127 ILE A O 1
ATOM 1045 N N . ARG A 1 128 ? -3.179 3.442 2.513 1.00 96.50 128 ARG A N 1
ATOM 1046 C CA . ARG A 1 128 ? -3.382 4.630 3.352 1.00 96.50 128 ARG A CA 1
ATOM 1047 C C . ARG A 1 128 ? -4.809 4.726 3.894 1.00 96.50 128 ARG A C 1
ATOM 1049 O O . ARG A 1 128 ? -4.967 5.054 5.072 1.00 96.50 128 ARG A O 1
ATOM 1056 N N . THR A 1 129 ? -5.801 4.496 3.040 1.00 96.75 129 THR A N 1
ATOM 1057 C CA . THR A 1 129 ? -7.225 4.574 3.397 1.00 96.75 129 THR A CA 1
ATOM 1058 C C . THR A 1 129 ? -7.627 3.445 4.339 1.00 96.75 129 THR A C 1
ATOM 1060 O O . THR A 1 129 ? -8.319 3.704 5.324 1.00 96.75 129 THR A O 1
ATOM 1063 N N . TYR A 1 130 ? -7.109 2.235 4.126 1.00 98.31 130 TYR A N 1
ATOM 1064 C CA . TYR A 1 130 ? -7.290 1.112 5.039 1.00 98.31 130 TYR A CA 1
ATOM 1065 C C . TYR A 1 130 ? -6.789 1.423 6.455 1.00 98.31 130 TYR A C 1
ATOM 1067 O O . TYR A 1 130 ? -7.531 1.265 7.424 1.00 98.31 130 TYR A O 1
ATOM 1075 N N . HIS A 1 131 ? -5.574 1.969 6.584 1.00 98.19 131 HIS A N 1
ATOM 1076 C CA . HIS A 1 131 ? -5.024 2.367 7.886 1.00 98.19 131 HIS A CA 1
ATOM 1077 C C . HIS A 1 131 ? -5.847 3.470 8.570 1.00 98.19 131 HIS A C 1
ATOM 1079 O O . HIS A 1 131 ? -6.021 3.437 9.786 1.00 98.19 131 HIS A O 1
ATOM 1085 N N . ASP A 1 132 ? -6.416 4.418 7.817 1.00 97.69 132 ASP A N 1
ATOM 1086 C CA . ASP A 1 132 ? -7.362 5.396 8.382 1.00 97.69 132 ASP A CA 1
ATOM 1087 C C . ASP A 1 132 ? -8.641 4.746 8.910 1.00 97.69 132 ASP A C 1
ATOM 1089 O O . ASP A 1 132 ? -9.135 5.123 9.973 1.00 97.69 132 ASP A O 1
ATOM 1093 N N . SER A 1 133 ? -9.159 3.740 8.208 1.00 97.81 133 SER A N 1
ATOM 1094 C CA . SER A 1 133 ? -10.322 2.985 8.672 1.00 97.81 133 SER A CA 1
ATOM 1095 C C . SER A 1 133 ? -10.012 2.125 9.902 1.00 97.81 133 SER A C 1
ATOM 1097 O O . SER A 1 133 ? -10.816 2.056 10.836 1.00 97.81 133 SER A O 1
ATOM 1099 N N . LEU A 1 134 ? -8.820 1.525 9.968 1.00 97.75 134 LEU A N 1
ATOM 1100 C CA . LEU A 1 134 ? -8.354 0.805 11.155 1.00 97.75 134 LEU A CA 1
ATOM 1101 C C . LEU A 1 134 ? -8.238 1.722 12.371 1.00 97.75 134 LEU A C 1
ATOM 1103 O O . LEU A 1 134 ? -8.629 1.324 13.463 1.00 97.75 134 LEU A O 1
ATOM 1107 N N . TYR A 1 135 ? -7.779 2.962 12.198 1.00 98.31 135 TYR A N 1
ATOM 1108 C CA . TYR A 1 135 ? -7.758 3.933 13.293 1.00 98.31 135 TYR A CA 1
ATOM 1109 C C . TYR A 1 135 ? -9.164 4.205 13.850 1.00 98.31 135 TYR A C 1
ATOM 1111 O O . TYR A 1 135 ? -9.369 4.166 15.062 1.00 98.31 135 TYR A O 1
ATOM 1119 N N . LYS A 1 136 ? -10.160 4.403 12.976 1.00 97.69 136 LYS A N 1
ATOM 1120 C CA . LYS A 1 136 ? -11.570 4.561 13.388 1.00 97.69 136 LYS A CA 1
ATOM 1121 C C . LYS A 1 136 ? -12.114 3.317 14.090 1.00 97.69 136 LYS A C 1
ATOM 1123 O O . LYS A 1 136 ? -12.869 3.433 15.056 1.00 97.69 136 LYS A O 1
ATOM 1128 N N . THR A 1 137 ? -11.716 2.142 13.609 1.00 97.56 137 THR A N 1
ATOM 1129 C CA . THR A 1 137 ? -12.062 0.851 14.213 1.00 97.56 137 THR A CA 1
ATOM 1130 C C . THR A 1 137 ? -11.488 0.761 15.627 1.00 97.56 137 THR A C 1
ATOM 1132 O O . THR A 1 137 ? -12.239 0.532 16.568 1.00 97.56 137 THR A O 1
ATOM 1135 N N . LEU A 1 138 ? -10.194 1.048 15.799 1.00 97.94 138 LEU A N 1
ATOM 1136 C CA . LEU A 1 138 ? -9.509 1.066 17.095 1.00 97.94 138 LEU A CA 1
ATOM 1137 C C . LEU A 1 138 ? -10.134 2.066 18.070 1.00 97.94 138 LEU A C 1
ATOM 1139 O O . LEU A 1 138 ? -10.393 1.691 19.208 1.00 97.94 138 LEU A O 1
ATOM 1143 N N . LEU A 1 139 ? -10.444 3.292 17.628 1.00 97.38 139 LEU A N 1
ATOM 1144 C CA . LEU A 1 139 ? -11.174 4.271 18.445 1.00 97.38 139 LEU A CA 1
ATOM 1145 C C . LEU A 1 139 ? -12.520 3.717 18.930 1.00 97.38 139 LEU A C 1
ATOM 1147 O O . LEU A 1 139 ? -12.853 3.849 20.105 1.00 97.38 139 LEU A O 1
ATOM 1151 N N . SER A 1 140 ? -13.268 3.061 18.041 1.00 96.00 140 SER A N 1
ATOM 1152 C CA . SER A 1 140 ? -14.580 2.498 18.371 1.00 96.00 140 SER A CA 1
ATOM 1153 C C . SER A 1 140 ? -14.471 1.341 19.371 1.00 96.00 140 SER A C 1
ATOM 1155 O O . SER A 1 140 ? -15.239 1.298 20.328 1.00 96.00 140 SER A O 1
ATOM 1157 N N . ILE A 1 141 ? -13.474 0.457 19.215 1.00 96.56 141 ILE A N 1
ATOM 1158 C CA . ILE A 1 141 ? -13.195 -0.653 20.149 1.00 96.56 141 ILE A CA 1
ATOM 1159 C C . ILE A 1 141 ? -12.970 -0.129 21.575 1.00 96.56 141 ILE A C 1
ATOM 1161 O O . ILE A 1 141 ? -13.491 -0.691 22.537 1.00 96.56 141 ILE A O 1
ATOM 1165 N N . ILE A 1 142 ? -12.249 0.986 21.720 1.00 95.88 142 ILE A N 1
ATOM 1166 C CA . ILE A 1 142 ? -11.991 1.624 23.022 1.00 95.88 142 ILE A CA 1
ATOM 1167 C C . ILE A 1 142 ? -13.087 2.614 23.451 1.00 95.88 142 ILE A C 1
ATOM 1169 O O . ILE A 1 142 ? -12.864 3.427 24.349 1.00 95.88 142 ILE A O 1
ATOM 1173 N N . ARG A 1 143 ? -14.269 2.557 22.821 1.00 94.56 143 ARG A N 1
ATOM 1174 C CA . ARG A 1 143 ? -15.446 3.398 23.109 1.00 94.56 143 ARG A CA 1
ATOM 1175 C C . ARG A 1 143 ? -15.200 4.905 22.966 1.00 94.56 143 ARG A C 1
ATOM 1177 O O . ARG A 1 143 ? -15.861 5.709 23.620 1.00 94.56 143 ARG A O 1
ATOM 1184 N N . GLN A 1 144 ? -14.273 5.299 22.096 1.00 94.50 144 GLN A N 1
ATOM 1185 C CA . GLN A 1 144 ? -14.100 6.688 21.687 1.00 94.50 144 GLN A CA 1
ATOM 1186 C C . GLN A 1 144 ? -14.811 6.972 20.367 1.00 94.50 144 GLN A C 1
ATOM 1188 O O . GLN A 1 144 ? -14.894 6.132 19.471 1.00 94.50 144 GLN A O 1
ATOM 1193 N N . GLN A 1 145 ? -15.326 8.193 20.237 1.00 89.81 145 GLN A N 1
ATOM 1194 C CA . GLN A 1 145 ? -16.038 8.607 19.038 1.00 89.81 145 GLN A CA 1
ATOM 1195 C C . GLN A 1 145 ? -15.057 8.815 17.877 1.00 89.81 145 GLN A C 1
ATOM 1197 O O . GLN A 1 145 ? -14.201 9.698 17.914 1.00 89.81 145 GLN A O 1
ATOM 1202 N N . ALA A 1 146 ? -15.215 8.026 16.815 1.00 90.06 146 ALA A N 1
ATOM 1203 C CA . ALA A 1 146 ? -14.537 8.266 15.550 1.00 90.06 146 ALA A CA 1
ATOM 1204 C C . ALA A 1 146 ? -15.243 9.404 14.793 1.00 90.06 146 ALA A C 1
ATOM 1206 O O . ALA A 1 146 ? -16.387 9.273 14.356 1.00 90.06 146 ALA A O 1
ATOM 1207 N N . GLY A 1 147 ? -14.561 10.536 14.631 1.00 86.12 147 GLY A N 1
ATOM 1208 C CA . GLY A 1 147 ? -15.033 11.640 13.805 1.00 86.12 147 GLY A CA 1
ATOM 1209 C C . GLY A 1 147 ? -14.877 11.347 12.310 1.00 86.12 147 GLY A C 1
ATOM 1210 O O . GLY A 1 147 ? -14.105 10.482 11.888 1.00 86.12 147 GLY A O 1
ATOM 1211 N N . ARG A 1 148 ? -15.562 12.127 11.462 1.00 84.62 148 ARG A N 1
ATOM 1212 C CA . ARG A 1 148 ? -15.437 12.011 9.994 1.00 84.62 148 ARG A CA 1
ATOM 1213 C C . ARG A 1 148 ? -13.988 12.180 9.519 1.00 84.62 148 ARG A C 1
ATOM 1215 O O . ARG A 1 148 ? -13.573 11.491 8.589 1.00 84.62 148 ARG A O 1
ATOM 1222 N N . ALA A 1 149 ? -13.244 13.072 10.174 1.00 89.00 149 ALA A N 1
ATOM 1223 C CA . ALA A 1 149 ? -11.853 13.395 9.872 1.00 89.00 149 ALA A CA 1
ATOM 1224 C C . ALA A 1 149 ? -10.824 12.519 10.614 1.00 89.00 149 ALA A C 1
ATOM 1226 O O . ALA A 1 149 ? -9.632 12.730 10.416 1.00 89.00 149 ALA A O 1
ATOM 1227 N N . SER A 1 150 ? -11.258 11.555 11.438 1.00 93.38 150 SER A N 1
ATOM 1228 C CA . SER A 1 150 ? -10.345 10.679 12.178 1.00 93.38 150 SER A CA 1
ATOM 1229 C C . SER A 1 150 ? -9.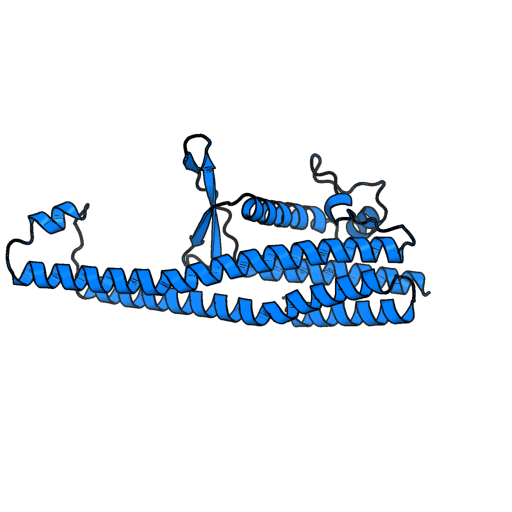464 9.882 11.224 1.00 93.38 150 SER A C 1
ATOM 1231 O O . SER A 1 150 ? -9.967 9.170 10.349 1.00 93.38 150 SER A O 1
ATOM 1233 N N . ALA A 1 151 ? -8.157 9.994 11.421 1.00 95.94 151 ALA A N 1
ATOM 1234 C CA . ALA A 1 151 ? -7.147 9.391 10.573 1.00 95.94 151 ALA A CA 1
ATOM 1235 C C . ALA A 1 151 ? -6.014 8.802 11.417 1.00 95.94 151 ALA A C 1
ATOM 1237 O O . ALA A 1 151 ? -5.664 9.325 12.468 1.00 95.94 151 ALA A O 1
ATOM 1238 N N . MET A 1 152 ? -5.354 7.761 10.915 1.00 97.44 152 MET A N 1
ATOM 1239 C CA . MET A 1 152 ? -4.188 7.150 11.565 1.00 97.44 152 MET A CA 1
ATOM 1240 C C . MET A 1 152 ? -3.056 8.163 11.797 1.00 97.44 152 MET A C 1
ATOM 1242 O O . MET A 1 152 ? -2.248 8.010 12.696 1.00 97.44 152 MET A O 1
ATOM 1246 N N . THR A 1 153 ? -3.011 9.262 11.042 1.00 95.75 153 THR A N 1
ATOM 1247 C CA . THR A 1 153 ? -2.092 10.378 11.316 1.00 95.75 153 THR A CA 1
ATOM 1248 C C . THR A 1 153 ? -2.280 11.016 12.689 1.00 95.75 153 THR A C 1
ATOM 1250 O O . THR A 1 153 ? -1.336 11.592 13.227 1.00 95.75 153 THR A O 1
ATOM 1253 N N . ASP A 1 154 ? -3.468 10.898 13.276 1.00 96.00 154 ASP A N 1
ATOM 1254 C CA . ASP A 1 154 ? -3.805 11.500 14.561 1.00 96.00 154 ASP A CA 1
ATOM 1255 C C . ASP A 1 154 ? -3.104 10.804 15.732 1.00 96.00 154 ASP A C 1
ATOM 1257 O O . ASP A 1 154 ? -3.059 11.371 16.825 1.00 96.00 154 ASP A O 1
ATOM 1261 N N . THR A 1 155 ? -2.496 9.628 15.522 1.00 96.56 155 THR A N 1
ATOM 1262 C CA . THR A 1 155 ? -1.683 8.936 16.535 1.00 96.56 155 THR A CA 1
ATOM 1263 C C . THR A 1 155 ? -0.273 9.509 16.676 1.00 96.56 155 THR A C 1
ATOM 1265 O O . THR A 1 155 ? 0.443 9.136 17.604 1.00 96.56 155 THR A O 1
ATOM 1268 N N . PHE A 1 156 ? 0.142 10.420 15.790 1.00 94.56 156 PHE A N 1
ATOM 1269 C CA . PHE A 1 156 ? 1.527 10.887 15.704 1.00 94.56 156 PHE A CA 1
ATOM 1270 C C . PHE A 1 156 ? 1.657 12.406 15.807 1.00 94.56 156 PHE A C 1
ATOM 1272 O O . PHE A 1 156 ? 0.802 13.163 15.335 1.00 94.56 156 PHE A O 1
ATOM 1279 N N . ASP A 1 157 ? 2.765 12.861 16.386 1.00 92.31 157 ASP A N 1
ATOM 1280 C CA . ASP A 1 157 ? 3.298 14.205 16.191 1.00 92.31 157 ASP A CA 1
ATOM 1281 C C . ASP A 1 157 ? 4.238 14.177 14.978 1.00 92.31 157 ASP A C 1
ATOM 1283 O O . ASP A 1 157 ? 5.323 13.596 15.013 1.00 92.31 157 ASP A O 1
ATOM 1287 N N . HIS A 1 158 ? 3.814 14.806 13.882 1.00 83.38 158 HIS A N 1
ATOM 1288 C CA . HIS A 1 158 ? 4.579 14.824 12.635 1.00 83.38 158 HIS A CA 1
ATOM 1289 C C . HIS A 1 158 ? 5.894 15.600 12.726 1.00 83.38 158 HIS A C 1
ATOM 1291 O O . HIS A 1 158 ? 6.815 15.293 11.975 1.00 83.38 158 HIS A O 1
ATOM 1297 N N . LYS A 1 159 ? 5.984 16.604 13.606 1.00 86.50 159 LYS A N 1
ATOM 1298 C CA . LYS A 1 159 ? 7.195 17.419 13.748 1.00 86.50 159 LYS A CA 1
ATOM 1299 C C . LYS A 1 159 ? 8.247 16.673 14.554 1.00 86.50 159 LYS A C 1
ATOM 1301 O O . LYS A 1 159 ? 9.418 16.702 14.196 1.00 86.50 159 LYS A O 1
ATOM 1306 N N . LYS A 1 160 ? 7.814 15.994 15.617 1.00 91.69 160 LYS A N 1
ATOM 1307 C CA . LYS A 1 160 ? 8.706 15.251 16.515 1.00 91.69 160 LYS A CA 1
ATOM 1308 C C . LYS A 1 160 ? 8.982 13.821 16.058 1.00 91.69 160 LYS A C 1
ATOM 1310 O O . LYS A 1 160 ? 9.929 13.220 16.537 1.00 91.69 160 LYS A O 1
ATOM 1315 N N . LYS A 1 161 ? 8.185 13.294 15.119 1.00 91.81 161 LYS A N 1
ATOM 1316 C CA . LYS A 1 161 ? 8.205 11.880 14.707 1.00 91.81 161 LYS A CA 1
ATOM 1317 C C . LYS A 1 161 ? 8.027 10.947 15.912 1.00 91.81 161 LYS A C 1
ATOM 1319 O O . LYS A 1 161 ? 8.726 9.952 16.053 1.00 91.81 161 LYS A O 1
ATOM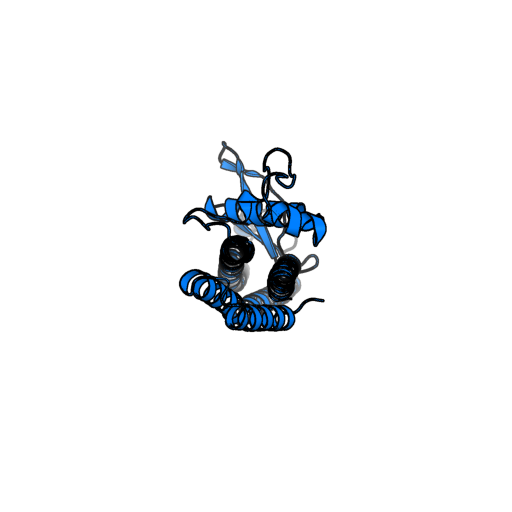 1324 N N . GLU A 1 162 ? 7.053 11.272 16.762 1.00 95.25 162 GLU A N 1
ATOM 1325 C CA . GLU A 1 162 ? 6.744 10.541 17.997 1.00 95.25 162 GLU A CA 1
ATOM 1326 C C . GLU A 1 162 ? 5.253 10.191 18.096 1.00 95.25 162 GLU A C 1
ATOM 1328 O O . GLU A 1 162 ? 4.395 10.837 17.486 1.00 95.25 162 GLU A O 1
ATOM 1333 N N . PHE A 1 163 ? 4.925 9.163 18.883 1.00 96.62 163 PHE A N 1
ATOM 1334 C CA . PHE A 1 163 ? 3.538 8.855 19.233 1.00 96.62 163 PHE A CA 1
ATOM 1335 C C . PHE A 1 163 ? 2.975 9.919 20.179 1.00 96.62 163 PHE A C 1
ATOM 1337 O O . PHE A 1 163 ? 3.609 10.297 21.163 1.00 96.62 163 PHE A O 1
ATOM 1344 N N . LYS A 1 164 ? 1.741 10.358 19.928 1.00 96.25 164 LYS A N 1
ATOM 1345 C CA . LYS A 1 164 ? 1.033 11.274 20.826 1.00 96.25 164 LYS A CA 1
ATOM 1346 C C . LYS A 1 164 ? 0.590 10.544 22.088 1.00 96.25 164 LYS A C 1
ATOM 1348 O O . LYS A 1 164 ? -0.336 9.743 22.048 1.00 96.25 164 LYS A O 1
ATOM 1353 N N . LEU A 1 165 ? 1.206 10.864 23.223 1.00 93.19 165 LEU A N 1
ATOM 1354 C CA . LEU A 1 165 ? 0.918 10.196 24.497 1.00 93.19 165 LEU A CA 1
ATOM 1355 C C . LEU A 1 165 ? -0.511 10.423 25.008 1.00 93.19 165 LEU A C 1
ATOM 1357 O O . LEU A 1 165 ? -0.998 9.623 25.792 1.00 93.19 165 LEU A O 1
ATOM 1361 N N . ASN A 1 166 ? -1.203 11.470 24.562 1.00 93.31 166 ASN A N 1
ATOM 1362 C CA . ASN A 1 166 ? -2.603 11.720 24.913 1.00 93.31 166 ASN A CA 1
ATOM 1363 C C . ASN A 1 166 ? -3.611 10.989 24.004 1.00 93.31 166 ASN A C 1
ATOM 1365 O O . ASN A 1 166 ? -4.813 11.080 24.242 1.00 93.31 166 ASN A O 1
ATOM 1369 N N . ASN A 1 167 ? -3.150 10.283 22.967 1.00 96.25 167 ASN A N 1
ATOM 1370 C CA . ASN A 1 167 ? -4.004 9.500 22.083 1.00 96.25 167 ASN A CA 1
ATOM 1371 C C . ASN A 1 167 ? -3.957 8.019 22.513 1.00 96.25 167 ASN A C 1
ATOM 1373 O O . ASN A 1 167 ? -2.904 7.389 22.407 1.00 96.25 167 ASN A O 1
ATOM 1377 N N . PRO A 1 168 ? -5.069 7.427 22.977 1.00 96.12 168 PRO A N 1
ATOM 1378 C CA . PRO A 1 168 ? -5.069 6.049 23.477 1.00 96.12 168 PRO A CA 1
ATOM 1379 C C . PRO A 1 168 ? -4.714 5.017 22.399 1.00 96.12 168 PRO A C 1
ATOM 1381 O O . PRO A 1 168 ? -4.001 4.057 22.676 1.00 96.12 168 PRO A O 1
ATOM 1384 N N . VAL A 1 169 ? -5.118 5.237 21.144 1.00 97.56 169 VAL A N 1
ATOM 1385 C CA . VAL A 1 169 ? -4.728 4.351 20.036 1.00 97.56 169 VAL A CA 1
ATOM 1386 C C . VAL A 1 169 ? -3.227 4.451 19.766 1.00 97.56 169 VAL A C 1
ATOM 1388 O O . VAL A 1 169 ? -2.581 3.442 19.492 1.00 97.56 169 VAL A O 1
ATOM 1391 N N . ALA A 1 170 ? -2.642 5.643 19.905 1.00 97.50 170 ALA A N 1
ATOM 1392 C CA . ALA A 1 170 ? -1.195 5.803 19.807 1.00 97.50 170 ALA A CA 1
ATOM 1393 C C . ALA A 1 170 ? -0.462 4.994 20.884 1.00 97.50 170 ALA A C 1
ATOM 1395 O O . ALA A 1 170 ? 0.562 4.393 20.582 1.00 97.50 170 ALA A O 1
ATOM 1396 N N . GLN A 1 171 ? -0.990 4.929 22.111 1.00 97.75 171 GLN A N 1
ATOM 1397 C CA . GLN A 1 171 ? -0.406 4.111 23.179 1.00 97.75 171 GLN A CA 1
ATOM 1398 C C . GLN A 1 171 ? -0.493 2.607 22.877 1.00 97.75 171 GLN A C 1
ATOM 1400 O O . GLN A 1 171 ? 0.502 1.901 23.048 1.00 97.75 171 GLN A O 1
ATOM 1405 N N . ILE A 1 172 ? -1.641 2.128 22.382 1.00 97.69 172 ILE A N 1
ATOM 1406 C CA . ILE A 1 172 ? -1.837 0.723 21.980 1.00 97.69 172 ILE A CA 1
ATOM 1407 C C . ILE A 1 172 ? -0.822 0.328 20.902 1.00 97.69 172 ILE A C 1
ATOM 1409 O O . ILE A 1 172 ? -0.119 -0.680 21.027 1.00 97.69 172 ILE A O 1
ATOM 1413 N N . ILE A 1 173 ? -0.704 1.154 19.857 1.00 97.75 173 ILE A N 1
ATOM 1414 C CA . ILE A 1 173 ? 0.220 0.895 18.752 1.00 97.75 173 ILE A CA 1
ATOM 1415 C C . ILE A 1 173 ? 1.670 1.015 19.221 1.00 97.75 173 ILE A C 1
ATOM 1417 O O . ILE A 1 173 ? 2.471 0.153 18.887 1.00 97.75 173 ILE A O 1
ATOM 1421 N N . ARG A 1 174 ? 2.021 2.026 20.026 1.00 97.25 174 ARG A N 1
ATOM 1422 C CA . ARG A 1 174 ? 3.389 2.203 20.541 1.00 97.25 174 ARG A CA 1
ATOM 1423 C C . ARG A 1 174 ? 3.862 0.984 21.326 1.00 97.25 174 ARG A C 1
ATOM 1425 O O . ARG A 1 174 ? 5.003 0.568 21.168 1.00 97.25 174 ARG A O 1
ATOM 1432 N N . THR A 1 175 ? 2.992 0.432 22.165 1.00 97.31 175 THR A N 1
ATOM 1433 C CA . THR A 1 175 ? 3.306 -0.737 22.995 1.00 97.31 175 THR A CA 1
ATOM 1434 C C . THR A 1 175 ? 3.449 -2.003 22.152 1.00 97.31 175 THR A C 1
ATOM 1436 O O . THR A 1 175 ? 4.365 -2.787 22.375 1.00 97.31 175 THR A O 1
ATOM 1439 N N . SER A 1 176 ? 2.576 -2.193 21.161 1.00 97.81 176 SER A N 1
ATOM 1440 C CA . SER A 1 176 ? 2.522 -3.437 20.381 1.00 97.81 176 SER A CA 1
ATOM 1441 C C . SER A 1 176 ? 3.418 -3.441 19.137 1.00 97.81 176 SER A C 1
ATOM 1443 O O . SER A 1 176 ? 3.830 -4.499 18.666 1.00 97.81 176 SER A O 1
ATOM 1445 N N . TYR A 1 177 ? 3.690 -2.269 18.565 1.00 97.50 177 TYR A N 1
ATOM 1446 C CA . TYR A 1 177 ? 4.468 -2.089 17.345 1.00 97.50 177 TYR A CA 1
ATOM 1447 C C . TYR A 1 177 ? 5.184 -0.719 17.341 1.00 97.50 177 TYR A C 1
ATOM 1449 O O . TYR A 1 177 ? 4.794 0.192 16.605 1.00 97.50 177 TYR A O 1
ATOM 1457 N N . PRO A 1 178 ? 6.257 -0.557 18.138 1.00 95.56 178 PRO A N 1
ATOM 1458 C CA . PRO A 1 178 ? 6.936 0.730 18.318 1.00 95.56 178 PRO A CA 1
ATOM 1459 C C . PRO A 1 178 ? 7.514 1.312 17.018 1.00 95.56 178 PRO A C 1
ATOM 1461 O O . PRO A 1 178 ? 7.433 2.518 16.798 1.00 95.56 178 PRO A O 1
ATOM 1464 N N . ASP A 1 179 ? 8.011 0.475 16.103 1.00 95.12 179 ASP A N 1
ATOM 1465 C CA . ASP A 1 179 ? 8.594 0.938 14.831 1.00 95.12 179 ASP A CA 1
ATOM 1466 C C . ASP A 1 179 ? 7.556 1.368 13.785 1.00 95.12 179 ASP A C 1
ATOM 1468 O O . ASP A 1 179 ? 7.909 1.882 12.719 1.00 95.12 179 ASP A O 1
ATOM 1472 N N . TYR A 1 180 ? 6.265 1.181 14.073 1.00 96.75 180 TYR A N 1
ATOM 1473 C CA . TYR A 1 180 ? 5.185 1.501 13.145 1.00 96.75 180 TYR A CA 1
ATOM 1474 C C . TYR A 1 180 ? 5.203 2.963 12.698 1.00 96.75 180 TYR A C 1
ATOM 1476 O O . TYR A 1 180 ? 4.914 3.257 11.540 1.00 96.75 180 TYR A O 1
ATOM 1484 N N . ILE A 1 181 ? 5.571 3.881 13.594 1.00 95.19 181 ILE A N 1
ATOM 1485 C CA . ILE A 1 181 ? 5.618 5.311 13.290 1.00 95.19 181 ILE A CA 1
ATOM 1486 C C . ILE A 1 181 ? 6.588 5.631 12.151 1.00 95.19 181 ILE A C 1
ATOM 1488 O O . ILE A 1 181 ? 6.224 6.352 11.223 1.00 95.19 181 ILE A O 1
ATOM 1492 N N . ASN A 1 182 ? 7.792 5.059 12.184 1.00 92.94 182 ASN A N 1
ATOM 1493 C CA . ASN A 1 182 ? 8.821 5.310 11.178 1.00 92.94 182 ASN A CA 1
ATOM 1494 C C . ASN A 1 182 ? 8.354 4.818 9.808 1.00 92.94 182 ASN A C 1
ATOM 1496 O O . ASN A 1 182 ? 8.433 5.546 8.815 1.00 92.94 182 ASN A O 1
ATOM 1500 N N . TRP A 1 183 ? 7.785 3.611 9.778 1.00 95.00 183 TRP A N 1
ATOM 1501 C CA . TRP A 1 183 ? 7.202 3.047 8.568 1.00 95.00 183 TRP A CA 1
ATOM 1502 C C . TRP A 1 183 ? 6.034 3.898 8.044 1.00 95.00 183 TRP A C 1
ATOM 1504 O O . TRP A 1 183 ? 6.032 4.302 6.881 1.00 95.00 183 TRP A O 1
ATOM 1514 N N . PHE A 1 184 ? 5.056 4.217 8.895 1.00 95.88 184 PHE A N 1
ATOM 1515 C CA . PHE A 1 184 ? 3.836 4.906 8.481 1.00 95.88 184 PHE A CA 1
ATOM 1516 C C . PHE A 1 184 ? 4.118 6.327 7.991 1.00 95.88 184 PHE A C 1
ATOM 1518 O O . PHE A 1 184 ? 3.526 6.768 7.004 1.00 95.88 184 PHE A O 1
ATOM 1525 N N . LEU A 1 185 ? 5.025 7.053 8.655 1.00 93.75 185 LEU A N 1
ATOM 1526 C CA . LEU A 1 185 ? 5.422 8.391 8.224 1.00 93.75 185 LEU A CA 1
ATOM 1527 C C . LEU A 1 185 ? 6.112 8.349 6.856 1.00 93.75 185 LEU A C 1
ATOM 1529 O O . LEU A 1 185 ? 5.708 9.115 5.981 1.00 93.75 185 LEU A O 1
ATOM 1533 N N . SER A 1 186 ? 7.038 7.408 6.629 1.00 91.81 186 SER A N 1
ATOM 1534 C CA . SER A 1 186 ? 7.652 7.201 5.307 1.00 91.81 186 SER A CA 1
ATOM 1535 C C . SER A 1 186 ? 6.596 6.876 4.242 1.00 91.81 186 SER A C 1
ATOM 1537 O O . SER A 1 186 ? 6.521 7.535 3.204 1.00 91.81 186 SER A O 1
ATOM 1539 N N . TRP A 1 187 ? 5.700 5.920 4.509 1.00 92.56 187 TRP A N 1
ATOM 1540 C CA . TRP A 1 187 ? 4.635 5.542 3.572 1.00 92.56 187 TRP A CA 1
ATOM 1541 C C . TRP A 1 187 ? 3.695 6.711 3.245 1.00 92.56 187 TRP A C 1
ATOM 1543 O O . TRP A 1 187 ? 3.294 6.928 2.097 1.00 92.56 187 TRP A O 1
ATOM 1553 N N . ARG A 1 188 ? 3.349 7.510 4.258 1.00 92.25 188 ARG A N 1
ATOM 1554 C CA . ARG A 1 188 ? 2.517 8.705 4.105 1.00 92.25 188 ARG A CA 1
ATOM 1555 C C . ARG A 1 188 ? 3.200 9.766 3.253 1.00 92.25 188 ARG A C 1
ATOM 1557 O O . ARG A 1 188 ? 2.518 10.381 2.435 1.00 92.25 188 ARG A O 1
ATOM 1564 N N . GLU A 1 189 ? 4.489 10.012 3.456 1.00 90.38 189 GLU A N 1
ATOM 1565 C CA . GLU A 1 189 ? 5.261 10.973 2.664 1.00 90.38 189 GLU A CA 1
ATOM 1566 C C . GLU A 1 189 ? 5.273 10.574 1.186 1.00 90.38 189 GLU A C 1
ATOM 1568 O O . GLU A 1 189 ? 4.937 11.401 0.335 1.00 90.38 189 GLU A O 1
ATOM 1573 N N . LYS A 1 190 ? 5.498 9.288 0.894 1.00 90.31 190 LYS A N 1
ATOM 1574 C CA . LYS A 1 190 ? 5.412 8.717 -0.460 1.00 90.31 190 LYS A CA 1
ATOM 1575 C C . LYS A 1 190 ? 4.040 8.952 -1.100 1.00 90.31 190 LYS A C 1
ATOM 1577 O O . LYS A 1 190 ? 3.936 9.498 -2.199 1.00 90.31 190 LYS A O 1
ATOM 1582 N N . ARG A 1 191 ? 2.956 8.636 -0.381 1.00 91.19 191 ARG A N 1
ATOM 1583 C CA . ARG A 1 191 ? 1.579 8.892 -0.845 1.00 91.19 191 ARG A CA 1
ATOM 1584 C C . ARG A 1 191 ? 1.325 10.383 -1.072 1.00 91.19 191 ARG A C 1
ATOM 1586 O O . ARG A 1 191 ? 0.693 10.761 -2.055 1.00 91.19 191 ARG A O 1
ATOM 1593 N N . ASN A 1 192 ? 1.782 11.243 -0.167 1.00 90.50 192 ASN A N 1
ATOM 1594 C CA . ASN A 1 192 ? 1.586 12.685 -0.292 1.00 90.50 192 ASN A CA 1
ATOM 1595 C C . ASN A 1 192 ? 2.320 13.250 -1.514 1.00 90.50 192 ASN A C 1
ATOM 1597 O O . ASN A 1 192 ? 1.729 14.067 -2.211 1.00 90.50 192 ASN A O 1
ATOM 1601 N N . ALA A 1 193 ? 3.528 12.768 -1.819 1.00 86.75 193 ALA A N 1
ATOM 1602 C CA . ALA A 1 193 ? 4.246 13.139 -3.037 1.00 86.75 193 ALA A CA 1
ATOM 1603 C C . ALA A 1 193 ? 3.449 12.766 -4.301 1.00 86.75 193 ALA A C 1
ATOM 1605 O O . ALA A 1 193 ? 3.291 13.583 -5.207 1.00 86.75 193 ALA A O 1
ATOM 1606 N N . ILE A 1 194 ? 2.857 11.565 -4.331 1.00 87.00 194 ILE A N 1
ATOM 1607 C CA . ILE A 1 194 ? 1.951 11.144 -5.413 1.00 87.00 194 ILE A CA 1
ATOM 1608 C C . ILE A 1 194 ? 0.763 12.103 -5.536 1.00 87.00 194 ILE A C 1
ATOM 1610 O O . ILE A 1 194 ? 0.425 12.530 -6.640 1.00 87.00 194 ILE A O 1
ATOM 1614 N N . LYS A 1 195 ? 0.142 12.461 -4.407 1.00 85.12 195 LYS A N 1
ATOM 1615 C CA . LYS A 1 195 ? -1.017 13.360 -4.370 1.00 85.12 195 LYS A CA 1
ATOM 1616 C C . LYS A 1 195 ? -0.686 14.756 -4.911 1.00 85.12 195 LYS A C 1
ATOM 1618 O O . LYS A 1 195 ? -1.542 15.366 -5.541 1.00 85.12 195 LYS A O 1
ATOM 1623 N N . THR A 1 196 ? 0.522 15.261 -4.670 1.00 84.62 196 THR A N 1
ATOM 1624 C CA . THR A 1 196 ? 0.976 16.573 -5.164 1.00 84.62 196 THR A CA 1
ATOM 1625 C C . THR A 1 196 ? 1.494 16.535 -6.603 1.00 84.62 196 THR A C 1
ATOM 1627 O O . THR A 1 196 ? 2.023 17.533 -7.074 1.00 84.62 196 THR A O 1
ATOM 1630 N N . GLY A 1 197 ? 1.356 15.406 -7.308 1.00 79.19 197 GLY A N 1
ATOM 1631 C CA . GLY A 1 197 ? 1.719 15.302 -8.720 1.00 79.19 197 GLY A CA 1
ATOM 1632 C C . GLY A 1 197 ? 3.204 15.054 -8.978 1.00 79.19 197 GLY A C 1
ATOM 1633 O O . GLY A 1 197 ? 3.693 15.434 -10.036 1.00 79.19 197 GLY A O 1
ATOM 1634 N N . VAL A 1 198 ? 3.928 14.417 -8.046 1.00 81.81 198 VAL A N 1
ATOM 1635 C CA . VAL A 1 198 ? 5.334 14.049 -8.280 1.00 81.81 198 VAL A CA 1
ATOM 1636 C C . VAL A 1 198 ? 5.470 13.197 -9.547 1.00 81.81 198 VAL A C 1
ATOM 1638 O O . VAL A 1 198 ? 4.657 12.295 -9.801 1.00 81.81 198 VAL A O 1
ATOM 1641 N N . GLY A 1 199 ? 6.502 13.479 -10.344 1.00 76.50 199 GLY A N 1
ATOM 1642 C CA . GLY A 1 199 ? 6.846 12.646 -11.488 1.00 76.50 199 GLY A CA 1
ATOM 1643 C C . GLY A 1 199 ? 7.231 11.257 -10.994 1.00 76.50 199 GLY A C 1
ATOM 1644 O O . GLY A 1 199 ? 7.938 11.131 -9.998 1.00 76.50 199 GLY A O 1
ATOM 1645 N N . ILE A 1 200 ? 6.758 10.208 -11.663 1.00 80.38 200 ILE A N 1
ATOM 1646 C CA . ILE A 1 200 ? 7.163 8.841 -11.339 1.00 80.38 200 ILE A CA 1
ATOM 1647 C C . ILE A 1 200 ? 7.955 8.293 -12.516 1.00 80.38 200 ILE A C 1
ATOM 1649 O O . ILE A 1 200 ? 7.413 8.168 -13.619 1.00 80.38 200 ILE A O 1
ATOM 1653 N N . ALA A 1 201 ? 9.220 7.968 -12.276 1.00 80.62 201 ALA A N 1
ATOM 1654 C CA . ALA A 1 201 ? 10.045 7.270 -13.245 1.00 80.62 201 ALA A CA 1
ATOM 1655 C C . ALA A 1 201 ? 10.053 5.774 -12.963 1.00 80.62 201 ALA A C 1
ATOM 1657 O O . ALA A 1 201 ? 9.873 5.313 -11.838 1.00 80.62 201 ALA A O 1
ATOM 1658 N N . TYR A 1 202 ? 10.228 5.031 -14.041 1.00 79.00 202 TYR A N 1
ATOM 1659 C CA . TYR A 1 202 ? 10.472 3.607 -14.015 1.00 79.00 202 TYR A CA 1
ATOM 1660 C C . TYR A 1 202 ? 11.966 3.378 -13.780 1.00 79.00 202 TYR A C 1
ATOM 1662 O O . TYR A 1 202 ? 12.786 3.987 -14.467 1.00 79.00 202 TYR A O 1
ATOM 1670 N N . ILE A 1 203 ? 12.317 2.541 -12.804 1.00 77.25 203 ILE A N 1
ATOM 1671 C CA . ILE A 1 203 ? 13.713 2.218 -12.493 1.00 77.25 203 ILE A CA 1
ATOM 1672 C C . ILE A 1 203 ? 13.981 0.776 -12.918 1.00 77.25 203 ILE A C 1
ATOM 1674 O O . ILE A 1 203 ? 13.302 -0.148 -12.463 1.00 77.25 203 ILE A O 1
ATOM 1678 N N . GLY A 1 204 ? 14.972 0.621 -13.801 1.00 65.75 204 GLY A N 1
ATOM 1679 C CA . GLY A 1 204 ? 15.419 -0.659 -14.344 1.00 65.75 204 GLY A CA 1
ATOM 1680 C C . GLY A 1 204 ? 16.128 -1.565 -13.323 1.00 65.75 204 GLY A C 1
ATOM 1681 O O . GLY A 1 204 ? 16.357 -1.181 -12.171 1.00 65.75 204 GLY A O 1
ATOM 1682 N N . PRO A 1 205 ? 16.486 -2.792 -13.736 1.00 59.94 205 PRO A N 1
ATOM 1683 C CA . PRO A 1 205 ? 16.765 -3.893 -12.828 1.00 59.94 205 PRO A CA 1
ATOM 1684 C C . PRO A 1 205 ? 18.230 -3.897 -12.384 1.00 59.94 205 PRO A C 1
ATOM 1686 O O . PRO A 1 205 ? 19.033 -4.695 -12.850 1.00 59.94 205 PRO A O 1
ATOM 1689 N N . SER A 1 206 ? 18.599 -3.026 -11.444 1.00 56.66 206 SER A N 1
ATOM 1690 C CA . SER A 1 206 ? 19.851 -3.239 -10.698 1.00 56.66 206 SER A CA 1
ATOM 1691 C C . SER A 1 206 ? 19.714 -4.430 -9.737 1.00 56.66 206 SER A C 1
ATOM 1693 O O . SER A 1 206 ? 20.686 -5.134 -9.500 1.00 56.66 206 SER A O 1
ATOM 1695 N N . TYR A 1 207 ? 18.504 -4.653 -9.196 1.00 56.31 207 TYR A N 1
ATOM 1696 C CA . TYR A 1 207 ? 18.185 -5.722 -8.232 1.00 56.31 207 TYR A CA 1
ATOM 1697 C C . TYR A 1 207 ? 16.706 -6.169 -8.283 1.00 56.31 207 TYR A C 1
ATOM 1699 O O . TYR A 1 207 ? 16.419 -7.340 -8.068 1.00 56.31 207 TYR A O 1
ATOM 1707 N N . ASP A 1 208 ? 15.771 -5.250 -8.565 1.00 71.06 208 ASP A N 1
ATOM 1708 C CA . ASP A 1 208 ? 14.331 -5.488 -8.785 1.00 71.06 208 ASP A CA 1
ATOM 1709 C C . ASP A 1 208 ? 13.723 -4.241 -9.459 1.00 71.06 208 ASP A C 1
ATOM 1711 O O . ASP A 1 208 ? 14.265 -3.136 -9.314 1.00 71.06 208 ASP A O 1
ATOM 1715 N N . LEU A 1 209 ? 12.623 -4.421 -10.193 1.00 83.44 209 LEU A N 1
ATOM 1716 C CA . LEU A 1 209 ? 11.890 -3.326 -10.815 1.00 83.44 209 LEU A CA 1
ATOM 1717 C C . LEU A 1 209 ? 11.114 -2.519 -9.788 1.00 83.44 209 LEU A C 1
ATOM 1719 O O . LEU A 1 209 ? 10.466 -3.042 -8.878 1.00 83.44 209 LEU A O 1
ATOM 1723 N N . GLY A 1 210 ? 11.124 -1.212 -9.998 1.00 85.12 210 GLY A N 1
ATOM 1724 C CA . GLY A 1 210 ? 10.422 -0.299 -9.127 1.00 85.12 210 GLY A CA 1
ATOM 1725 C C . GLY A 1 210 ? 10.100 1.018 -9.794 1.00 85.12 210 GLY A C 1
ATOM 1726 O O . GLY A 1 210 ? 10.232 1.207 -11.007 1.00 85.12 210 GLY A O 1
ATOM 1727 N N . ILE A 1 211 ? 9.678 1.944 -8.952 1.00 87.12 211 ILE A N 1
ATOM 1728 C CA . ILE A 1 211 ? 9.425 3.319 -9.337 1.00 87.12 211 ILE A CA 1
ATOM 1729 C C . ILE A 1 211 ? 10.281 4.265 -8.502 1.00 87.12 211 ILE A C 1
ATOM 1731 O O . ILE A 1 211 ? 10.530 3.999 -7.330 1.00 87.12 211 ILE A O 1
ATOM 1735 N N . SER A 1 212 ? 10.707 5.384 -9.075 1.00 87.06 212 SER A N 1
ATOM 1736 C CA . SER A 1 212 ? 11.301 6.494 -8.326 1.00 87.06 212 SER A CA 1
ATOM 1737 C C . SER A 1 212 ? 10.412 7.724 -8.393 1.00 87.06 212 SER A C 1
ATOM 1739 O O . SER A 1 212 ? 9.649 7.919 -9.344 1.00 87.06 212 SER A O 1
ATOM 1741 N N . PHE A 1 213 ? 10.530 8.577 -7.381 1.00 83.62 213 PHE A N 1
ATOM 1742 C CA . PHE A 1 213 ? 9.888 9.882 -7.373 1.00 83.62 213 PHE A CA 1
ATOM 1743 C C . PHE A 1 213 ? 10.839 10.963 -7.865 1.00 83.62 213 PHE A C 1
ATOM 1745 O O . PHE A 1 213 ? 11.803 11.326 -7.199 1.00 83.62 213 PHE A O 1
ATOM 1752 N N . ASN A 1 214 ? 10.506 11.543 -9.008 1.00 80.31 214 ASN A N 1
ATOM 1753 C CA . ASN A 1 214 ? 11.218 12.672 -9.571 1.00 80.31 214 ASN A CA 1
ATOM 1754 C C . ASN A 1 214 ? 10.581 13.964 -9.065 1.00 80.31 214 ASN A C 1
ATOM 1756 O O . ASN A 1 214 ? 9.408 14.239 -9.336 1.00 80.31 214 ASN A O 1
ATOM 1760 N N . LYS A 1 215 ? 11.359 14.761 -8.334 1.00 72.94 215 LYS A N 1
ATOM 1761 C CA . LYS A 1 215 ? 10.954 16.107 -7.926 1.00 72.94 215 LYS A CA 1
ATOM 1762 C C . LYS A 1 215 ? 11.545 17.114 -8.899 1.00 72.94 215 LYS A C 1
ATOM 1764 O O . LYS A 1 215 ? 12.664 16.931 -9.363 1.00 72.94 215 LYS A O 1
ATOM 1769 N N . LEU A 1 216 ? 10.795 18.170 -9.174 1.00 72.62 216 LEU A N 1
ATOM 1770 C CA . LEU A 1 216 ? 11.335 19.368 -9.800 1.00 72.62 216 LEU A CA 1
ATOM 1771 C C . LEU A 1 216 ? 11.629 20.381 -8.688 1.00 72.62 216 LEU A C 1
ATOM 1773 O O . LEU A 1 216 ? 10.861 20.457 -7.724 1.00 72.62 216 LEU A O 1
ATOM 1777 N N . ASN A 1 217 ? 12.743 21.105 -8.778 1.00 76.81 217 ASN A N 1
ATOM 1778 C CA . ASN A 1 217 ? 12.974 22.263 -7.916 1.00 76.81 217 ASN A CA 1
ATOM 1779 C C . ASN A 1 217 ? 12.123 23.459 -8.378 1.00 76.81 217 ASN A C 1
ATOM 1781 O O . ASN A 1 217 ? 11.398 23.382 -9.370 1.00 76.81 217 ASN A O 1
ATOM 1785 N N . GLU A 1 218 ? 12.211 24.573 -7.652 1.00 79.44 218 GLU A N 1
ATOM 1786 C CA . GLU A 1 218 ? 11.494 25.815 -7.980 1.00 79.44 218 GLU A CA 1
ATOM 1787 C C . GLU A 1 218 ? 11.883 26.385 -9.356 1.00 79.44 218 GLU A C 1
ATOM 1789 O O . GLU A 1 218 ? 11.083 27.076 -9.981 1.00 79.44 218 GLU A O 1
ATOM 1794 N N . ASN A 1 219 ? 13.064 26.023 -9.866 1.00 82.94 219 ASN A N 1
ATOM 1795 C CA . ASN A 1 219 ? 13.556 26.400 -11.191 1.00 82.94 219 ASN A CA 1
ATOM 1796 C C . ASN A 1 219 ? 13.115 25.421 -12.298 1.00 82.94 219 ASN A C 1
ATOM 1798 O O . ASN A 1 219 ? 13.501 25.585 -13.452 1.00 82.94 219 ASN A O 1
ATOM 1802 N N . GLY A 1 220 ? 12.325 24.390 -11.972 1.00 74.19 220 GLY A N 1
ATOM 1803 C CA . GLY A 1 220 ? 11.893 23.359 -12.919 1.00 74.19 220 GLY A CA 1
ATOM 1804 C C . GLY A 1 220 ? 12.956 22.302 -13.242 1.00 74.19 220 GLY A C 1
ATOM 1805 O O . GLY A 1 220 ? 12.743 21.477 -14.127 1.00 74.19 220 GLY A O 1
ATOM 1806 N N . GLU A 1 221 ? 14.084 22.288 -12.534 1.00 77.19 221 GLU A N 1
ATOM 1807 C CA . GLU A 1 221 ? 15.158 21.314 -12.728 1.00 77.19 221 GLU A CA 1
ATOM 1808 C C . GLU A 1 221 ? 14.839 20.008 -11.997 1.00 77.19 221 GLU A C 1
ATOM 1810 O O . GLU A 1 221 ? 14.327 20.008 -10.873 1.00 77.19 221 GLU A O 1
ATOM 1815 N N . PHE A 1 222 ? 15.183 18.876 -12.611 1.00 71.44 222 PHE A N 1
ATOM 1816 C CA . PHE A 1 222 ? 15.064 17.573 -11.965 1.00 71.44 222 PHE A CA 1
ATOM 1817 C C . PHE A 1 222 ? 16.002 17.482 -10.761 1.00 71.44 222 PHE A C 1
ATOM 1819 O O . PHE A 1 222 ? 17.221 17.454 -10.906 1.00 71.44 222 PHE A O 1
ATOM 1826 N N . ILE A 1 223 ? 15.424 17.352 -9.568 1.00 68.88 223 ILE A N 1
ATOM 1827 C CA . ILE A 1 223 ? 16.139 16.905 -8.379 1.00 68.88 223 ILE A CA 1
ATOM 1828 C C . ILE A 1 223 ? 16.038 15.379 -8.356 1.00 68.88 223 ILE A C 1
ATOM 1830 O O . ILE A 1 223 ? 14.940 14.848 -8.123 1.00 68.88 223 ILE A O 1
ATOM 1834 N N . PRO A 1 224 ? 17.143 14.646 -8.568 1.00 59.53 224 PRO A N 1
ATOM 1835 C CA . PRO A 1 224 ? 17.123 13.202 -8.452 1.00 59.53 224 PRO A CA 1
ATOM 1836 C C . PRO A 1 224 ? 16.932 12.827 -6.977 1.00 59.53 224 PRO A C 1
ATOM 1838 O O . PRO A 1 224 ? 17.860 12.825 -6.172 1.00 59.53 224 PRO A O 1
ATOM 1841 N N . ASN A 1 225 ? 15.685 12.553 -6.597 1.00 62.41 225 ASN A N 1
ATOM 1842 C CA . ASN A 1 225 ? 15.352 12.007 -5.293 1.00 62.41 225 ASN A CA 1
ATOM 1843 C C . ASN A 1 225 ? 15.286 10.485 -5.446 1.00 62.41 225 ASN A C 1
ATOM 1845 O O . ASN A 1 225 ? 14.287 9.929 -5.895 1.00 62.41 225 ASN A O 1
ATOM 1849 N N . PHE A 1 226 ? 16.399 9.814 -5.154 1.00 59.97 226 PHE A N 1
ATOM 1850 C CA . PHE A 1 226 ? 16.604 8.391 -5.441 1.00 59.97 226 PHE A CA 1
ATOM 1851 C C . PHE A 1 226 ? 15.867 7.440 -4.484 1.00 59.97 226 PHE A C 1
ATOM 1853 O O . PHE A 1 226 ? 16.329 6.321 -4.258 1.00 59.97 226 PHE A O 1
ATOM 1860 N N . GLU A 1 227 ? 14.731 7.834 -3.902 1.00 77.31 227 GLU A N 1
ATOM 1861 C CA . GLU A 1 227 ? 13.924 6.856 -3.178 1.00 77.31 227 GLU A CA 1
ATOM 1862 C C . GLU A 1 227 ? 13.212 5.954 -4.194 1.00 77.31 227 GLU A C 1
ATOM 1864 O O . GLU A 1 227 ? 12.210 6.327 -4.809 1.00 77.31 227 GLU A O 1
ATOM 1869 N N . VAL A 1 228 ? 13.791 4.771 -4.403 1.00 85.62 228 VAL A N 1
ATOM 1870 C CA . VAL A 1 228 ? 13.241 3.723 -5.263 1.00 85.62 228 VAL A CA 1
ATOM 1871 C C . VAL A 1 228 ? 12.297 2.864 -4.436 1.00 85.62 228 VAL A C 1
ATOM 1873 O O . VAL A 1 228 ? 12.710 2.242 -3.460 1.00 85.62 228 VAL A O 1
ATOM 1876 N N . ILE A 1 229 ? 11.041 2.806 -4.858 1.00 89.00 229 ILE A N 1
ATOM 1877 C CA . ILE A 1 229 ? 10.006 1.957 -4.277 1.00 89.00 229 ILE A CA 1
ATOM 1878 C C . ILE A 1 229 ? 9.922 0.683 -5.103 1.00 89.00 229 ILE A C 1
ATOM 1880 O O . ILE A 1 229 ? 9.747 0.734 -6.322 1.00 89.00 229 ILE A O 1
ATOM 1884 N N . ARG A 1 230 ? 10.021 -0.457 -4.428 1.00 90.19 230 ARG A N 1
ATOM 1885 C CA . ARG A 1 230 ? 10.090 -1.791 -5.033 1.00 90.19 230 ARG A CA 1
ATOM 1886 C C . ARG A 1 230 ? 8.970 -2.692 -4.538 1.00 90.19 230 ARG A C 1
ATOM 1888 O O . ARG A 1 230 ? 8.111 -2.277 -3.756 1.00 90.19 230 ARG A O 1
ATOM 1895 N N . ILE A 1 231 ? 8.944 -3.942 -4.998 1.00 90.62 231 ILE A N 1
ATOM 1896 C CA . ILE A 1 231 ? 7.961 -4.923 -4.515 1.00 90.62 231 ILE A CA 1
ATOM 1897 C C . ILE A 1 231 ? 8.086 -5.150 -3.000 1.00 90.62 231 ILE A C 1
ATOM 1899 O O . ILE A 1 231 ? 7.099 -5.385 -2.307 1.00 90.62 231 ILE A O 1
ATOM 1903 N N . THR A 1 232 ? 9.293 -4.997 -2.452 1.00 90.31 232 THR A N 1
ATOM 1904 C CA . THR A 1 232 ? 9.564 -5.112 -1.016 1.00 90.31 232 THR A CA 1
ATOM 1905 C C . THR A 1 232 ? 8.827 -4.064 -0.187 1.00 90.31 232 THR A C 1
ATOM 1907 O O . THR A 1 232 ? 8.403 -4.364 0.927 1.00 90.31 232 THR A O 1
ATOM 1910 N N . ASP A 1 233 ? 8.613 -2.857 -0.718 1.00 92.00 233 ASP A N 1
ATOM 1911 C CA . ASP A 1 233 ? 7.818 -1.822 -0.049 1.00 92.00 233 ASP A CA 1
ATOM 1912 C C . ASP A 1 233 ? 6.336 -2.214 0.023 1.00 92.00 233 ASP A C 1
ATOM 1914 O O . ASP A 1 233 ? 5.682 -1.991 1.040 1.00 92.00 233 ASP A O 1
ATOM 1918 N N . VAL A 1 234 ? 5.817 -2.860 -1.025 1.00 93.00 234 VAL A N 1
ATOM 1919 C CA . VAL A 1 234 ? 4.447 -3.398 -1.070 1.00 93.00 234 VAL A CA 1
ATOM 1920 C C . VAL A 1 234 ? 4.276 -4.514 -0.038 1.00 93.00 234 VAL A C 1
ATOM 1922 O O . VAL A 1 234 ? 3.318 -4.502 0.735 1.00 93.00 234 VAL A O 1
ATOM 1925 N N . ILE A 1 235 ? 5.243 -5.432 0.048 1.00 93.81 235 ILE A N 1
ATOM 1926 C CA . ILE A 1 235 ? 5.267 -6.495 1.067 1.00 93.81 235 ILE A CA 1
ATOM 1927 C C . ILE A 1 235 ? 5.346 -5.895 2.477 1.00 93.81 235 ILE A C 1
ATOM 1929 O O . ILE A 1 235 ? 4.630 -6.328 3.381 1.00 93.81 235 ILE A O 1
ATOM 1933 N N . SER A 1 236 ? 6.186 -4.877 2.676 1.00 94.75 236 SER A N 1
ATOM 1934 C CA . SER A 1 236 ? 6.298 -4.150 3.945 1.00 94.75 236 SER A CA 1
ATOM 1935 C C . SER A 1 236 ? 4.973 -3.483 4.332 1.00 94.75 236 SER A C 1
ATOM 1937 O O . SER A 1 236 ? 4.557 -3.540 5.489 1.00 94.75 236 SER A O 1
ATOM 1939 N N . ALA A 1 237 ? 4.243 -2.932 3.360 1.00 95.94 237 ALA A N 1
ATOM 1940 C CA . ALA A 1 237 ? 2.933 -2.344 3.601 1.00 95.94 237 ALA A CA 1
ATOM 1941 C C . ALA A 1 237 ? 1.856 -3.361 3.971 1.00 95.94 237 ALA A C 1
ATOM 1943 O O . ALA A 1 237 ? 1.084 -3.113 4.901 1.00 95.94 237 ALA A O 1
ATOM 1944 N N . LEU A 1 238 ? 1.820 -4.515 3.302 1.00 97.06 238 LEU A N 1
ATOM 1945 C CA . LEU A 1 238 ? 0.955 -5.624 3.708 1.00 97.06 238 LEU A CA 1
ATOM 1946 C C . LEU A 1 238 ? 1.327 -6.107 5.112 1.00 97.06 238 LEU A C 1
ATOM 1948 O O . LEU A 1 238 ? 0.455 -6.228 5.9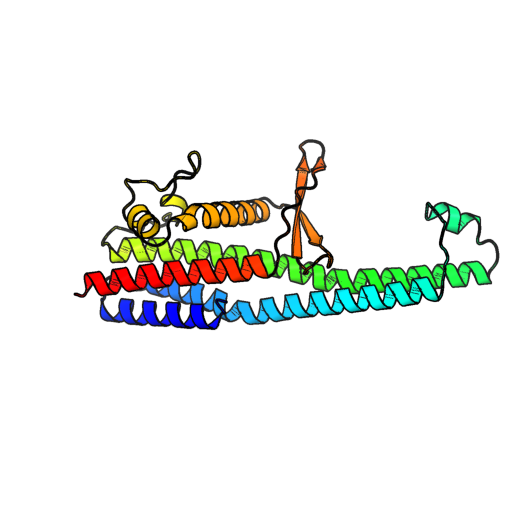62 1.00 97.06 238 LEU A O 1
ATOM 1952 N N . THR A 1 239 ? 2.622 -6.244 5.402 1.00 96.94 239 THR A N 1
ATOM 1953 C CA . THR A 1 239 ? 3.133 -6.637 6.724 1.00 96.94 239 THR A CA 1
ATOM 1954 C C . THR A 1 239 ? 2.646 -5.699 7.827 1.00 96.94 239 THR A C 1
ATOM 1956 O O . THR A 1 239 ? 2.138 -6.149 8.856 1.00 96.94 239 THR A O 1
ATOM 1959 N N . ALA A 1 240 ? 2.786 -4.388 7.627 1.00 97.62 240 ALA A N 1
ATOM 1960 C CA . ALA A 1 240 ? 2.329 -3.394 8.589 1.00 97.62 240 ALA A CA 1
ATOM 1961 C C . ALA A 1 240 ? 0.800 -3.405 8.740 1.00 97.62 240 ALA A C 1
ATOM 1963 O O . ALA A 1 240 ? 0.291 -3.296 9.855 1.00 97.62 240 ALA A O 1
ATOM 1964 N N . SER A 1 241 ? 0.070 -3.589 7.636 1.00 98.06 241 SER A N 1
ATOM 1965 C CA . SER A 1 241 ? -1.395 -3.699 7.636 1.00 98.06 241 SER A CA 1
ATOM 1966 C C . SER A 1 241 ? -1.860 -4.918 8.429 1.00 98.06 241 SER A C 1
ATOM 1968 O O . SER A 1 241 ? -2.683 -4.767 9.329 1.00 98.06 241 SER A O 1
ATOM 1970 N N . THR A 1 242 ? -1.270 -6.093 8.197 1.00 98.44 242 THR A N 1
ATOM 1971 C CA . THR A 1 242 ? -1.531 -7.318 8.966 1.00 98.44 242 THR A CA 1
ATOM 1972 C C . THR A 1 242 ? -1.273 -7.099 10.454 1.00 98.44 242 THR A C 1
ATOM 1974 O O . THR A 1 242 ? -2.149 -7.362 11.271 1.00 98.44 242 THR A O 1
ATOM 1977 N N . LYS A 1 243 ? -0.119 -6.528 10.827 1.00 98.12 243 LYS A N 1
ATOM 1978 C CA . LYS A 1 243 ? 0.226 -6.292 12.240 1.00 98.12 243 LYS A CA 1
ATOM 1979 C C . LYS A 1 243 ? -0.773 -5.384 12.958 1.00 98.12 243 LYS A C 1
ATOM 1981 O O . LYS A 1 243 ? -1.208 -5.724 14.055 1.00 98.12 243 LYS A O 1
ATOM 1986 N N . ILE A 1 244 ? -1.152 -4.249 12.363 1.00 98.12 244 ILE A N 1
ATOM 1987 C CA . ILE A 1 244 ? -2.133 -3.338 12.982 1.00 98.12 244 ILE A CA 1
ATOM 1988 C C . ILE A 1 244 ? -3.518 -3.991 13.058 1.00 98.12 244 ILE A C 1
ATOM 1990 O O . ILE A 1 244 ? -4.225 -3.807 14.047 1.00 98.12 244 ILE A O 1
ATOM 1994 N N . THR A 1 245 ? -3.881 -4.804 12.066 1.00 98.56 245 THR A N 1
ATOM 1995 C CA . THR A 1 245 ? -5.126 -5.588 12.072 1.00 98.56 245 THR A CA 1
ATOM 1996 C C . THR A 1 245 ? -5.155 -6.575 13.236 1.00 98.56 245 THR A C 1
ATOM 1998 O O . THR A 1 245 ? -6.112 -6.586 14.007 1.00 98.56 245 THR A O 1
ATOM 2001 N N . SER A 1 246 ? -4.078 -7.339 13.434 1.00 98.44 246 SER A N 1
ATOM 2002 C CA . SER A 1 246 ? -3.952 -8.261 14.567 1.00 98.44 246 SER A CA 1
ATOM 2003 C C . SER A 1 246 ? -3.926 -7.534 15.915 1.00 98.44 246 SER A C 1
ATOM 2005 O O . SER A 1 246 ? -4.444 -8.055 16.898 1.00 98.44 246 SER A O 1
ATOM 2007 N N . ILE A 1 247 ? -3.352 -6.327 15.991 1.00 98.38 247 ILE A N 1
ATOM 2008 C CA . ILE A 1 247 ? -3.431 -5.487 17.198 1.00 98.38 247 ILE A CA 1
ATOM 2009 C C . ILE A 1 247 ? -4.889 -5.124 17.488 1.00 98.38 247 ILE A C 1
ATOM 2011 O O . ILE A 1 247 ? -5.348 -5.331 18.606 1.00 98.38 247 ILE A O 1
ATOM 2015 N N . ALA A 1 248 ? -5.640 -4.659 16.486 1.00 98.12 248 ALA A N 1
ATOM 2016 C CA . ALA A 1 248 ? -7.058 -4.355 16.659 1.00 98.12 248 ALA A CA 1
ATOM 2017 C C . ALA A 1 248 ? -7.859 -5.580 17.117 1.00 98.12 248 ALA A C 1
ATOM 2019 O O . ALA A 1 248 ? -8.691 -5.461 18.009 1.00 98.12 248 ALA A O 1
ATOM 2020 N N . GLN A 1 249 ? -7.573 -6.763 16.572 1.00 98.19 249 GLN A N 1
ATOM 2021 C CA . GLN A 1 249 ? -8.243 -8.000 16.971 1.00 98.19 249 GLN A CA 1
ATOM 2022 C C . GLN A 1 249 ? -7.958 -8.348 18.438 1.00 98.19 249 GLN A C 1
ATOM 2024 O O . GLN A 1 249 ? -8.882 -8.657 19.187 1.00 98.19 249 GLN A O 1
ATOM 2029 N N . LYS A 1 250 ? -6.694 -8.256 18.872 1.00 98.00 250 LYS A N 1
ATOM 2030 C CA . LYS A 1 250 ? -6.315 -8.482 20.275 1.00 98.00 250 LYS A CA 1
ATOM 2031 C C . LYS A 1 250 ? -7.035 -7.524 21.217 1.00 98.00 250 LYS A C 1
ATOM 2033 O O . LYS A 1 250 ? -7.510 -7.955 22.262 1.00 98.00 250 LYS A O 1
ATOM 2038 N N . GLU A 1 251 ? -7.161 -6.258 20.827 1.00 97.62 251 GLU A N 1
ATOM 2039 C CA . GLU A 1 251 ? -7.920 -5.273 21.599 1.00 97.62 251 GLU A CA 1
ATOM 2040 C C . GLU A 1 251 ? -9.407 -5.627 21.682 1.00 97.62 251 GLU A C 1
ATOM 2042 O O . GLU A 1 251 ? -10.003 -5.457 22.737 1.00 97.62 251 GLU A O 1
ATOM 2047 N N . VAL A 1 252 ? -10.016 -6.160 20.618 1.00 97.00 252 VAL A N 1
ATOM 2048 C CA . VAL A 1 252 ? -11.404 -6.650 20.681 1.00 97.00 252 VAL A CA 1
ATOM 2049 C C . VAL A 1 252 ? -11.526 -7.786 21.692 1.00 97.00 252 VAL A C 1
ATOM 2051 O O . VAL A 1 252 ? -12.359 -7.707 22.590 1.00 97.00 252 VAL A O 1
ATOM 2054 N N . ILE A 1 253 ? -10.669 -8.804 21.588 1.00 96.38 253 ILE A N 1
ATOM 2055 C CA . ILE A 1 253 ? -10.680 -9.976 22.478 1.00 96.38 253 ILE A CA 1
ATOM 2056 C C . ILE A 1 253 ? -10.497 -9.548 23.940 1.00 96.38 253 ILE A C 1
ATOM 2058 O O . ILE A 1 253 ? -11.243 -9.992 24.809 1.00 96.38 253 ILE A O 1
ATOM 2062 N N . HIS A 1 254 ? -9.568 -8.627 24.207 1.00 95.69 254 HIS A N 1
ATOM 2063 C CA . HIS A 1 254 ? -9.330 -8.083 25.546 1.00 95.69 254 HIS A CA 1
ATOM 2064 C C . HIS A 1 254 ? -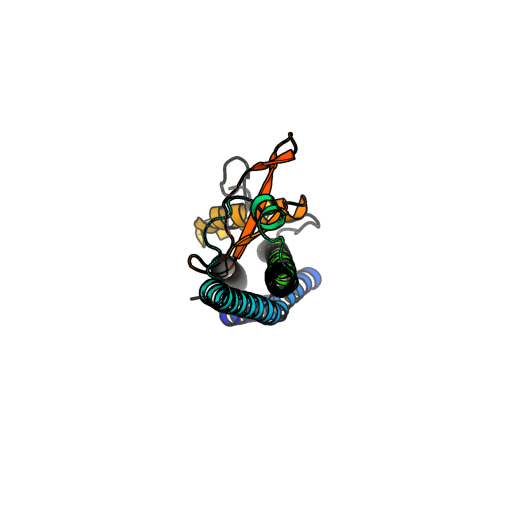10.527 -7.307 26.123 1.00 95.69 254 HIS A C 1
ATOM 2066 O O . HIS A 1 254 ? -10.594 -7.084 27.324 1.00 95.69 254 HIS A O 1
ATOM 2072 N N . ARG A 1 255 ? -11.468 -6.849 25.292 1.00 93.12 255 ARG A N 1
ATOM 2073 C CA . ARG A 1 255 ? -12.671 -6.132 25.748 1.00 93.12 255 ARG A CA 1
ATOM 2074 C C . ARG A 1 255 ? -13.876 -7.045 25.943 1.00 93.12 255 ARG A C 1
ATOM 2076 O O . ARG A 1 255 ? -14.841 -6.610 26.569 1.00 93.12 255 ARG A O 1
ATOM 2083 N N . ILE A 1 256 ? -13.841 -8.252 25.380 1.00 89.25 256 ILE A N 1
ATOM 2084 C CA . ILE A 1 256 ? -14.877 -9.274 25.567 1.00 89.25 256 ILE A CA 1
ATOM 2085 C C . ILE A 1 256 ? -14.659 -10.030 26.888 1.00 89.25 256 ILE A C 1
ATOM 2087 O O . ILE A 1 256 ? -15.639 -10.392 27.537 1.00 89.25 256 ILE A O 1
ATOM 2091 N N . HIS A 1 257 ? -13.399 -10.258 27.274 1.00 80.19 257 HIS A N 1
ATOM 2092 C CA . HIS A 1 257 ? -12.993 -11.013 28.467 1.00 80.19 257 HIS A CA 1
ATOM 2093 C C . HIS A 1 257 ? -12.497 -10.107 29.592 1.00 80.19 257 HIS A C 1
ATOM 2095 O O . HIS A 1 257 ? -12.851 -10.393 30.757 1.00 80.19 257 HIS A O 1
#

Secondary structure (DSSP, 8-state):
---HHHHHHHHHHHHHHHHHH--S-HHHHHHHHHHHHHHHHHHHHHHHHHHHHHHHHHHHHHHHHHHHHH------SSHHHHHHH--SHHHHHHHHHHHHHHHHHHHHHHHHHHHHHHHHHHHHHHHHHHHHHHHHHHHHHTT----TT--GGGGEETTTTEE-TT-HHHHHHHHH-TTHHHHHHHHHHHHHHHHTT-EEEEE--SSS-EEEEEEE-TTS-EEEEEEEEEHHHHHHHHHHHHHHHHHHHHHHHHHH-

Sequence (257 aa):
MINVEDFREASLQLDNSLAEANLISFPIRLQRAELAADILSFSPVFREIHIKAVQDCVEQTRLFNVLEAENPIKHFDTLGEMQDNFTDKESREKLDRYFDQSKQLMRMTDKSSASLRVGYKAFFYFIRTYHDSLYKTLLSIIRQQAGRASAMTDTFDHKKKEFKLNNPVAQIIRTSYPDYINWFLSWREKRNAIKTGVGIAYIGPSYDLGISFNKLNENGEFIPNFEVIRITDVISALTASTKITSIAQKEVIHRIH